Protein AF-A0A136IKL5-F1 (afdb_monomer)

Secondary structure (DSSP, 8-state):
----------SSSSSSS-GGGSPPTTSS--PPPP--PPP-S---SS------------HHHHHHHHH-HHHHTT------S------EE-TTT--EE-TTSSSHHHHHHHSHHHHHHS-PPPPPPS--TTSHHHHHHHHTT--TTS---SSTTS-S-SS---PPP----SPTT----TTSPP--PPP----HHHHHHHHHHHHHHHHHHHHHHH--HHHHHHHT-

InterPro domains:
  IPR000467 G-patch domain [PF01585] (130-175)
  IPR000467 G-patch domain [PS50174] (129-177)
  IPR000467 G-patch domain [SM00443] (127-175)
  IPR039146 G patch domain and ankyrin repeat-containing protein 1 [PTHR20923] (84-205)

Sequence (225 aa):
MPNDQAREFGEDVEDEIPLQQKRPFGSGLRRTQVAFVPASTGPLITTDEAATAKPSRSIADMYLSLVLPNLAAKSTGEEPFGSHQDSMVCEVCKLPINGDLDPAPRLHEASIAHQLCLAHSHPPSALNRSRMGLKVLQTQGWDPDSRAGLGTEGQGMAYPIKAKPKDDTLGIGVKVPKDLPPKKEKPAKMDAGRVRKAAAEDRKRNDRLRQQLFSSTDVDKYLGS

pLDDT: mean 75.01, std 15.85, range [38.44, 97.12]

Organism: NCBI:txid196109

Mean predicted aligned error: 21.78 Å

Foldseek 3Di:
DDDDDDDDDDDDPQPPDPPVPDDPPPPDDPDDDDDDDPDPDDDDPPDDDDDDDDDDPPVVVVVCCVVPVPVVVPPPDDDDDDDPPVQDQDPQQRDGQDVPDPPRPVVVCVDPSNVVSDPDQDDQDPDDCPDPVNVVCVVVVDDRRVCADDDPRSPHDSDDDDDDDDPDPDDPPDDDPPPDDPDPDDPDDDDPVVVVVVVVVVVVVVVVVCCVPVVDVVVCVVVVD

Structure (mmCIF, N/CA/C/O backbone):
data_AF-A0A136IKL5-F1
#
_entry.id   AF-A0A136IKL5-F1
#
loop_
_atom_site.group_PDB
_atom_site.id
_atom_site.type_symbol
_atom_site.label_atom_id
_atom_site.label_alt_id
_atom_site.label_comp_id
_atom_site.label_asym_id
_atom_site.label_entity_id
_atom_site.label_seq_id
_atom_site.pdbx_PDB_ins_code
_atom_site.Cartn_x
_atom_site.Cartn_y
_atom_site.Cartn_z
_atom_site.occupancy
_atom_site.B_iso_or_equiv
_atom_site.auth_seq_id
_atom_site.auth_comp_id
_atom_site.auth_asym_id
_atom_site.auth_atom_id
_atom_site.pdbx_PDB_model_num
ATOM 1 N N . MET A 1 1 ? -62.944 52.693 -19.776 1.00 39.62 1 MET A N 1
ATOM 2 C CA . MET A 1 1 ? -62.011 51.929 -18.917 1.00 39.62 1 MET A CA 1
ATOM 3 C C . MET A 1 1 ? -62.703 50.621 -18.542 1.00 39.62 1 MET A C 1
ATOM 5 O O . MET A 1 1 ? -63.901 50.697 -18.302 1.00 39.62 1 MET A O 1
ATOM 9 N N . PRO A 1 2 ? -62.007 49.493 -18.352 1.00 55.84 2 PRO A N 1
ATOM 10 C CA . PRO A 1 2 ? -61.234 48.675 -19.307 1.00 55.84 2 PRO A CA 1
ATOM 11 C C . PRO A 1 2 ? -61.671 47.180 -19.233 1.00 55.84 2 PRO A C 1
ATOM 13 O O . PRO A 1 2 ? -62.405 46.830 -18.317 1.00 55.84 2 PRO A O 1
ATOM 16 N N . ASN A 1 3 ? -61.206 46.287 -20.123 1.00 43.84 3 ASN A N 1
ATOM 17 C CA . ASN A 1 3 ? -60.708 44.965 -19.687 1.00 43.84 3 ASN A CA 1
ATOM 18 C C . ASN A 1 3 ? -59.903 44.257 -20.796 1.00 43.84 3 ASN A C 1
ATOM 20 O O . ASN A 1 3 ? -60.468 43.653 -21.706 1.00 43.84 3 ASN A O 1
ATOM 24 N N . ASP A 1 4 ? -5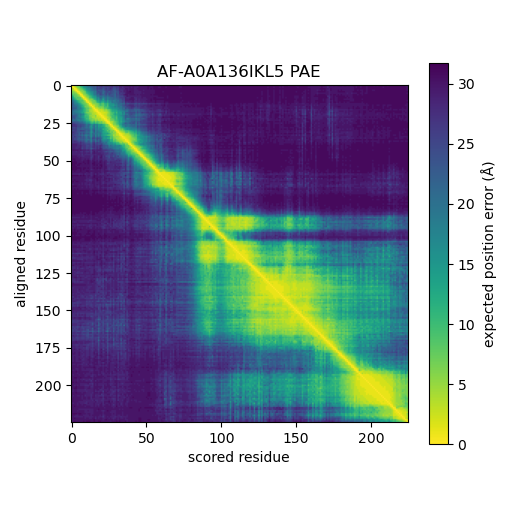8.580 44.344 -20.682 1.00 52.09 4 ASP A N 1
ATOM 25 C CA . ASP A 1 4 ? -57.599 43.482 -21.340 1.00 52.09 4 ASP A CA 1
ATOM 26 C C . ASP A 1 4 ? -57.324 42.293 -20.416 1.00 52.09 4 ASP A C 1
ATOM 28 O O . ASP A 1 4 ? -56.823 42.495 -19.313 1.00 52.09 4 ASP A O 1
ATOM 32 N N . GLN A 1 5 ? -57.606 41.065 -20.853 1.00 43.59 5 GLN A N 1
ATOM 33 C CA . GLN A 1 5 ? -57.072 39.849 -20.229 1.00 43.59 5 GLN A CA 1
ATOM 34 C C . GLN A 1 5 ? -57.023 38.723 -21.268 1.00 43.59 5 GLN A C 1
ATOM 36 O O . GLN A 1 5 ? -57.931 37.912 -21.408 1.00 43.59 5 GLN A O 1
ATOM 41 N N . ALA A 1 6 ? -55.931 38.700 -22.028 1.00 48.69 6 ALA A N 1
ATOM 42 C CA . ALA A 1 6 ? -55.509 37.544 -22.803 1.00 48.69 6 ALA A CA 1
ATOM 43 C C . ALA A 1 6 ? -54.044 37.266 -22.463 1.00 48.69 6 ALA A C 1
ATOM 45 O O . ALA A 1 6 ? -53.133 37.773 -23.117 1.00 48.69 6 ALA A O 1
ATOM 46 N N . ARG A 1 7 ? -53.819 36.499 -21.395 1.00 48.66 7 ARG A N 1
ATOM 47 C CA . ARG A 1 7 ? -52.566 35.787 -21.137 1.00 48.66 7 ARG A CA 1
ATOM 48 C C . ARG A 1 7 ? -52.751 34.846 -19.953 1.00 48.66 7 ARG A C 1
ATOM 50 O O . ARG A 1 7 ? -53.461 35.197 -19.022 1.00 48.66 7 ARG A O 1
ATOM 57 N N . GLU A 1 8 ? -52.032 33.726 -20.016 1.00 51.34 8 GLU A N 1
ATOM 58 C CA . GLU A 1 8 ? -51.707 32.834 -18.892 1.00 51.34 8 GLU A CA 1
ATOM 59 C C . GLU A 1 8 ? -52.607 31.596 -18.705 1.00 51.34 8 GLU A C 1
ATOM 61 O O . GLU A 1 8 ? -53.323 31.452 -17.727 1.00 51.34 8 GLU A O 1
ATOM 66 N N . PHE A 1 9 ? -52.509 30.653 -19.650 1.00 42.19 9 PHE A N 1
ATOM 67 C CA . PHE A 1 9 ? -52.737 29.221 -19.402 1.00 42.19 9 PHE A CA 1
ATOM 68 C C . PHE A 1 9 ? -51.734 28.432 -20.250 1.00 42.19 9 PHE A C 1
ATOM 70 O O . PHE A 1 9 ? -51.970 28.210 -21.438 1.00 42.19 9 PHE A O 1
ATOM 77 N N . GLY A 1 10 ? -50.572 28.082 -19.693 1.00 50.00 10 GLY A N 1
ATOM 78 C CA . GLY A 1 10 ? -49.533 27.419 -20.485 1.00 50.00 10 GLY A CA 1
ATOM 79 C C . GLY A 1 10 ? -48.332 26.837 -19.746 1.00 50.00 10 GLY A C 1
ATOM 80 O O . GLY A 1 10 ? -47.325 26.631 -20.413 1.00 50.00 10 GLY A O 1
ATOM 81 N N . GLU A 1 11 ? -48.396 26.571 -18.436 1.00 53.16 11 GLU A N 1
ATOM 82 C CA . GLU A 1 11 ? -47.246 25.989 -17.708 1.00 53.16 11 GLU A CA 1
ATOM 83 C C . GLU A 1 11 ? -47.525 24.679 -16.944 1.00 53.16 11 GLU A C 1
ATOM 85 O O . GLU A 1 11 ? -46.574 24.009 -16.564 1.00 53.16 11 GLU A O 1
ATOM 90 N N . ASP A 1 12 ? -48.773 24.208 -16.822 1.00 51.91 12 ASP A N 1
ATOM 91 C CA . ASP A 1 12 ? -49.079 23.089 -15.904 1.00 51.91 12 ASP A CA 1
ATOM 92 C C . ASP A 1 12 ? -49.188 21.683 -16.546 1.00 51.91 12 ASP A C 1
ATOM 94 O O . ASP A 1 12 ? -49.518 20.719 -15.862 1.00 51.91 12 ASP A O 1
ATOM 98 N N . VAL A 1 13 ? -48.931 21.513 -17.853 1.00 56.56 13 VAL A N 1
ATOM 99 C CA . VAL A 1 13 ? -49.181 20.225 -18.561 1.00 56.56 13 VAL A CA 1
ATOM 100 C C . VAL A 1 13 ? -47.934 19.323 -18.666 1.00 56.56 13 VAL A C 1
ATOM 102 O O . VAL A 1 13 ? -48.035 18.154 -19.035 1.00 56.56 13 VAL A O 1
ATOM 105 N N . GLU A 1 14 ? -46.737 19.817 -18.339 1.00 57.72 14 GLU A N 1
ATOM 106 C CA . GLU A 1 14 ? -45.489 19.054 -18.540 1.00 57.72 14 GLU A CA 1
ATOM 107 C C . GLU A 1 14 ? -45.151 18.078 -17.392 1.00 57.72 14 GLU A C 1
ATOM 109 O O . GLU A 1 14 ? -44.349 17.148 -17.566 1.00 57.72 14 GLU A O 1
ATOM 114 N N . ASP A 1 15 ? -45.797 18.228 -16.233 1.00 57.78 15 ASP A N 1
ATOM 115 C CA . ASP A 1 15 ? -45.463 17.470 -15.023 1.00 57.78 15 ASP A CA 1
ATOM 116 C C . ASP A 1 15 ? -46.273 16.179 -14.822 1.00 57.78 15 ASP A C 1
ATOM 118 O O . ASP A 1 15 ? -45.835 15.304 -14.073 1.00 57.78 15 ASP A O 1
ATOM 122 N N . GLU A 1 16 ? -47.371 15.982 -15.558 1.00 65.56 16 GLU A N 1
ATOM 123 C CA . GLU A 1 16 ? -48.241 14.795 -15.441 1.00 65.56 16 GLU A CA 1
ATOM 124 C C . GLU A 1 16 ? -47.880 13.654 -16.420 1.00 65.56 16 GLU A C 1
ATOM 126 O O . GLU A 1 16 ? -48.547 12.622 -16.490 1.00 65.56 16 GLU A O 1
ATOM 131 N N . ILE A 1 17 ? -46.787 13.793 -17.178 1.00 74.12 17 ILE A N 1
ATOM 132 C CA . ILE A 1 17 ? -46.365 12.792 -18.169 1.00 74.12 17 ILE A CA 1
ATO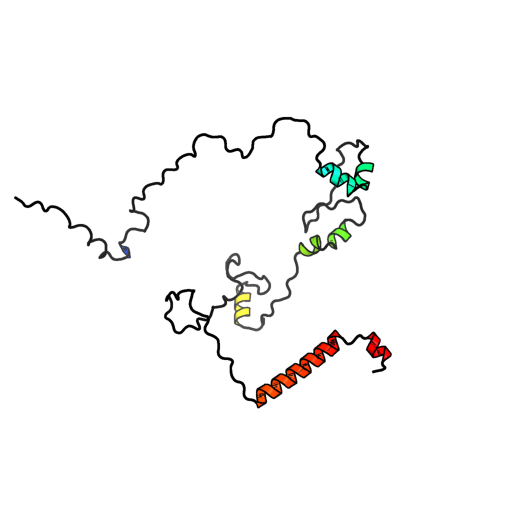M 133 C C . ILE A 1 17 ? -45.506 11.699 -17.496 1.00 74.12 17 ILE A C 1
ATOM 135 O O . ILE A 1 17 ? -44.462 12.020 -16.911 1.00 74.12 17 ILE A O 1
ATOM 139 N N . PRO A 1 18 ? -45.868 10.403 -17.611 1.00 78.69 18 PRO A N 1
ATOM 140 C CA . PRO A 1 18 ? -45.075 9.293 -17.086 1.00 78.69 18 PRO A CA 1
ATOM 141 C C . PRO A 1 18 ? -43.627 9.301 -17.590 1.00 78.69 18 PRO A C 1
ATOM 143 O O . PRO A 1 18 ? -43.349 9.626 -18.745 1.00 78.69 18 PRO A O 1
ATOM 146 N N . LEU A 1 19 ? -42.689 8.886 -16.732 1.00 64.25 19 LEU A N 1
ATOM 147 C CA . LEU A 1 19 ? -41.246 9.033 -16.963 1.00 64.25 19 LEU A CA 1
ATOM 148 C C . LEU A 1 19 ? -40.760 8.411 -18.288 1.00 64.25 19 LEU A C 1
ATOM 150 O O . LEU A 1 19 ? -39.839 8.940 -18.901 1.00 64.25 19 LEU A O 1
ATOM 154 N N . GLN A 1 20 ? -41.393 7.328 -18.759 1.00 73.88 20 GLN A N 1
ATOM 155 C CA . GLN A 1 20 ? -41.040 6.667 -20.025 1.00 73.88 20 GLN A CA 1
ATOM 156 C C . GLN A 1 20 ? -41.403 7.475 -21.282 1.00 73.88 20 GLN A C 1
ATOM 158 O O . GLN A 1 20 ? -40.852 7.213 -22.347 1.00 73.88 20 GLN A O 1
ATOM 163 N N . GLN A 1 21 ? -42.328 8.431 -21.177 1.00 72.06 21 GLN A N 1
ATOM 164 C CA . GLN A 1 21 ? -42.774 9.280 -22.287 1.00 72.06 21 GLN A CA 1
ATOM 165 C C . GLN A 1 21 ? -42.128 10.674 -22.261 1.00 72.06 21 GLN A C 1
ATOM 167 O O . GLN A 1 21 ? -42.329 11.464 -23.186 1.00 72.06 21 GLN A O 1
ATOM 172 N N . LYS A 1 22 ? -41.314 10.982 -21.239 1.00 71.75 22 LYS A N 1
ATOM 173 C CA . LYS A 1 22 ? -40.545 12.229 -21.190 1.00 71.75 22 LYS A CA 1
ATOM 174 C C . LYS A 1 22 ? -39.423 12.190 -22.229 1.00 71.75 22 LYS A C 1
ATOM 176 O O . LYS A 1 22 ? -38.719 11.193 -22.388 1.00 71.75 22 LYS A O 1
ATOM 181 N N . ARG A 1 23 ? -39.252 13.297 -22.954 1.00 67.75 23 ARG A N 1
ATOM 182 C CA . ARG A 1 23 ? -38.181 13.443 -23.945 1.00 67.75 23 ARG A CA 1
ATOM 183 C C . ARG A 1 23 ? -36.806 13.274 -23.282 1.00 67.75 23 ARG A C 1
ATOM 185 O O . ARG A 1 23 ? -36.611 13.761 -22.168 1.00 67.75 23 ARG A O 1
ATOM 192 N N . PRO A 1 24 ? -35.833 12.638 -23.956 1.00 73.38 24 PRO A N 1
ATOM 193 C CA . PRO A 1 24 ? -34.490 12.490 -23.414 1.00 73.38 24 PRO A CA 1
ATOM 194 C C . PRO A 1 24 ? -33.860 13.864 -23.145 1.00 73.38 24 PRO A C 1
ATOM 196 O O . PRO A 1 24 ? -33.929 14.777 -23.982 1.00 73.38 24 PRO A O 1
ATOM 199 N N . PHE A 1 25 ? -33.245 13.995 -21.964 1.00 58.50 25 PHE A N 1
ATOM 200 C CA . PHE A 1 25 ? -32.536 15.197 -21.525 1.00 58.50 25 PHE A CA 1
ATOM 201 C C . PHE A 1 25 ? -31.530 15.633 -22.600 1.00 58.50 25 PHE A C 1
ATOM 203 O O . PHE A 1 25 ? -30.623 14.886 -22.956 1.00 58.50 25 PHE A O 1
ATOM 210 N N . GLY A 1 26 ? -31.712 16.847 -23.127 1.00 60.69 26 GLY A N 1
ATOM 211 C CA . GLY A 1 26 ? -30.867 17.429 -24.178 1.00 60.69 26 GLY A CA 1
ATOM 212 C C . GLY A 1 26 ? -31.598 17.758 -25.483 1.00 60.69 26 GLY A C 1
ATOM 213 O O . GLY A 1 26 ? -31.092 18.556 -26.265 1.00 60.69 26 GLY A O 1
ATOM 214 N N . SER A 1 27 ? -32.810 17.236 -25.696 1.00 58.84 27 SER A N 1
ATOM 215 C CA . SER A 1 27 ? -33.620 17.503 -26.898 1.00 58.84 27 SER A CA 1
ATOM 216 C C . SER A 1 27 ? -34.752 18.512 -26.635 1.00 58.84 27 SER A C 1
ATOM 218 O O . SER A 1 27 ? -35.938 18.198 -26.728 1.00 58.84 27 SER A O 1
ATOM 220 N N . GLY A 1 28 ? -34.406 19.753 -26.276 1.00 57.78 28 GLY A N 1
ATOM 221 C CA . GLY A 1 28 ? -35.441 20.792 -26.149 1.00 57.78 28 GLY A CA 1
ATOM 222 C C . GLY A 1 28 ? -35.061 22.113 -25.492 1.00 57.78 28 GLY A C 1
ATOM 223 O O . GLY A 1 28 ? -35.781 23.088 -25.674 1.00 57.78 28 GLY A O 1
ATOM 224 N N . LEU A 1 29 ? -33.934 22.205 -24.784 1.00 56.28 29 LEU A N 1
ATOM 225 C CA . LEU A 1 29 ? -33.534 23.472 -24.174 1.00 56.28 29 LEU A CA 1
ATOM 226 C C . LEU A 1 29 ? -32.683 24.277 -25.164 1.00 56.28 29 LEU A C 1
ATOM 228 O O . LEU A 1 29 ? -31.511 23.962 -25.378 1.00 56.28 29 LEU A O 1
ATOM 232 N N . ARG A 1 30 ? -33.273 25.315 -25.773 1.00 62.41 30 ARG A N 1
ATOM 233 C CA . ARG A 1 30 ? -32.552 26.332 -26.556 1.00 62.41 30 ARG A CA 1
ATOM 234 C C . ARG A 1 30 ? -31.546 27.051 -25.652 1.00 62.41 30 ARG A C 1
ATOM 236 O O . ARG A 1 30 ? -31.854 28.081 -25.065 1.00 62.41 30 ARG A O 1
ATOM 243 N N . ARG A 1 31 ? -30.341 26.501 -25.517 1.00 62.47 31 ARG A N 1
ATOM 244 C CA . ARG A 1 31 ? -29.218 27.203 -24.892 1.00 62.47 31 ARG A CA 1
ATOM 245 C C . ARG A 1 31 ? -28.696 28.232 -25.888 1.00 62.47 31 ARG A C 1
ATOM 247 O O . ARG A 1 31 ? -28.360 27.879 -27.016 1.00 62.47 31 ARG A O 1
ATOM 254 N N . THR A 1 32 ? -28.649 29.495 -25.481 1.00 64.81 32 THR A N 1
ATOM 255 C CA . THR A 1 32 ? -27.925 30.534 -26.214 1.00 64.81 32 THR A CA 1
ATOM 256 C C . THR A 1 32 ? -26.468 30.091 -26.353 1.00 64.81 32 THR A C 1
ATOM 258 O O . THR A 1 32 ? -25.813 29.762 -25.363 1.00 64.81 32 THR A O 1
ATOM 261 N N . GLN A 1 33 ? -25.969 29.995 -27.588 1.00 71.00 33 GLN A N 1
ATOM 262 C CA . GLN A 1 33 ? -24.552 29.726 -27.822 1.00 71.00 33 GLN A CA 1
ATOM 263 C C . GLN A 1 33 ? -23.736 30.892 -27.264 1.00 71.00 33 GLN A C 1
ATOM 265 O O . GLN A 1 33 ? -24.044 32.055 -27.522 1.00 71.00 33 GLN A O 1
ATOM 270 N N . VAL A 1 34 ? -22.699 30.574 -26.492 1.00 69.88 34 VAL A N 1
ATOM 271 C CA . VAL A 1 34 ? -21.739 31.574 -26.029 1.00 69.88 34 VAL A CA 1
ATOM 272 C C . VAL A 1 34 ? -20.949 32.055 -27.245 1.00 69.88 34 VAL A C 1
ATOM 274 O O . VAL A 1 34 ? -20.298 31.256 -27.918 1.00 69.88 34 VAL A O 1
ATOM 277 N N . ALA A 1 35 ? -21.026 33.353 -27.540 1.00 71.31 35 ALA A N 1
ATOM 278 C CA . ALA A 1 3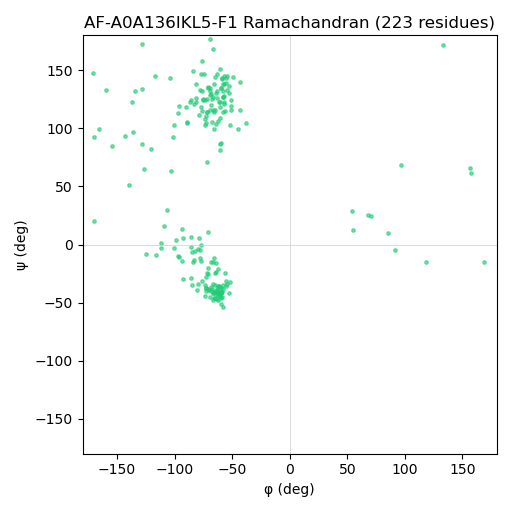5 ? -20.215 33.973 -28.577 1.00 71.31 35 ALA A CA 1
ATOM 279 C C . ALA A 1 35 ? -18.789 34.157 -28.049 1.00 71.31 35 ALA A C 1
ATOM 281 O O . ALA A 1 35 ? -18.558 34.915 -27.106 1.00 71.31 35 ALA A O 1
ATOM 282 N N . PHE A 1 36 ? -17.828 33.459 -28.650 1.00 66.94 36 PHE A N 1
ATOM 283 C CA . PHE A 1 36 ? -16.418 33.704 -28.381 1.00 66.94 36 PHE A CA 1
ATOM 284 C C . PHE A 1 36 ? -16.021 35.024 -29.039 1.00 66.94 36 PHE A C 1
ATOM 286 O O . PHE A 1 36 ? -15.985 35.130 -30.264 1.00 66.94 36 PHE A O 1
ATOM 293 N N . VAL A 1 37 ? -15.754 36.039 -28.220 1.00 74.81 37 VAL A N 1
ATOM 294 C CA . VAL A 1 37 ? -15.181 37.303 -28.685 1.00 74.81 37 VAL A CA 1
ATOM 295 C C . VAL A 1 37 ? -13.669 37.098 -28.829 1.00 74.81 37 VAL A C 1
ATOM 297 O O . VAL A 1 37 ? -13.026 36.725 -27.845 1.00 74.81 37 VAL A O 1
ATOM 300 N N . PRO A 1 38 ? -13.084 37.314 -30.020 1.00 70.06 38 PRO A N 1
ATOM 301 C CA . PRO A 1 38 ? -11.637 37.311 -30.190 1.00 70.06 38 PRO A CA 1
ATOM 302 C C . PRO A 1 38 ? -11.014 38.371 -29.278 1.00 70.06 38 PRO A C 1
ATOM 304 O O . PRO A 1 38 ? -11.478 39.513 -29.255 1.00 70.06 38 PRO A O 1
ATOM 307 N N . ALA A 1 39 ? -9.971 38.010 -28.526 1.00 61.94 39 ALA A N 1
ATOM 308 C CA . ALA A 1 39 ? -9.198 39.001 -27.790 1.00 61.94 39 ALA A CA 1
ATOM 309 C C . ALA A 1 39 ? -8.643 40.021 -28.795 1.00 61.94 39 ALA A C 1
ATOM 311 O O . ALA A 1 39 ? -8.066 39.645 -29.815 1.00 61.94 39 ALA A O 1
ATOM 312 N N . SER A 1 40 ? -8.910 41.296 -28.523 1.00 60.28 40 SER A N 1
ATOM 313 C CA . SER A 1 40 ? -8.590 42.438 -29.376 1.00 60.28 40 SER A CA 1
ATOM 314 C C . SER A 1 40 ? -7.181 42.346 -29.970 1.00 60.28 40 SER A C 1
ATOM 316 O O . SER A 1 40 ? -6.235 41.959 -29.290 1.00 60.28 40 SER A O 1
ATOM 318 N N . THR A 1 41 ? -7.066 42.731 -31.241 1.00 62.38 41 THR A N 1
ATOM 319 C CA . THR A 1 41 ? -5.852 42.753 -32.067 1.00 62.38 41 THR A CA 1
ATOM 320 C C . THR A 1 41 ? -4.640 43.336 -31.335 1.00 62.38 41 THR A C 1
ATOM 322 O O . THR A 1 41 ? -4.465 44.552 -31.264 1.00 62.38 41 THR A O 1
ATOM 325 N N . GLY A 1 42 ? -3.787 42.454 -30.827 1.00 66.19 42 GLY A N 1
ATOM 326 C CA . GLY A 1 42 ? -2.451 42.756 -30.334 1.00 66.19 42 GLY A CA 1
ATOM 327 C C . GLY A 1 42 ? -1.640 41.460 -30.334 1.00 66.19 42 GLY A C 1
ATOM 328 O O . GLY A 1 42 ? -2.175 40.434 -29.908 1.00 66.19 42 GLY A O 1
ATOM 329 N N . PRO A 1 43 ? -0.400 41.448 -30.855 1.00 60.97 43 PRO A N 1
ATOM 330 C CA . PRO A 1 43 ? 0.426 40.252 -30.805 1.00 60.97 43 PRO A CA 1
ATOM 331 C C . PRO A 1 43 ? 0.674 39.885 -29.339 1.00 60.97 43 PRO A C 1
ATOM 333 O O . PRO A 1 43 ? 1.156 40.694 -28.544 1.00 60.97 43 PRO A O 1
ATOM 336 N N . LEU A 1 44 ? 0.291 38.664 -28.972 1.00 52.88 44 LEU A N 1
ATOM 337 C CA . LEU A 1 44 ? 0.661 38.068 -27.700 1.00 52.88 44 LEU A CA 1
ATOM 338 C C . LEU A 1 44 ? 2.174 37.846 -27.728 1.00 52.88 44 LEU A C 1
ATOM 340 O O . LEU A 1 44 ? 2.668 37.058 -28.531 1.00 52.88 44 LEU A O 1
ATOM 344 N N . ILE A 1 45 ? 2.894 38.543 -26.849 1.00 56.16 45 ILE A N 1
ATOM 345 C CA . ILE A 1 45 ? 4.335 38.385 -26.626 1.00 56.16 45 ILE A CA 1
ATOM 346 C C . ILE A 1 45 ? 4.553 37.052 -25.898 1.00 56.16 45 ILE A C 1
ATOM 348 O O . ILE A 1 45 ? 4.825 36.997 -24.702 1.00 56.16 45 ILE A O 1
ATOM 352 N N . THR A 1 46 ? 4.348 35.945 -26.600 1.00 50.81 46 THR A N 1
ATOM 353 C CA . THR A 1 46 ? 4.706 34.601 -26.143 1.00 50.81 46 THR A CA 1
ATOM 354 C C . THR A 1 46 ? 5.290 33.820 -27.312 1.00 50.81 46 THR A C 1
ATOM 356 O O . THR A 1 46 ? 4.791 32.751 -27.622 1.00 50.81 46 THR A O 1
ATOM 359 N N . THR A 1 47 ? 6.273 34.418 -27.990 1.00 54.94 47 THR A N 1
ATOM 360 C CA . THR A 1 47 ? 7.372 33.817 -28.776 1.00 54.94 47 THR A CA 1
ATOM 361 C C . THR A 1 47 ? 7.845 34.859 -29.790 1.00 54.94 47 THR A C 1
ATOM 363 O O . THR A 1 47 ? 7.663 34.684 -30.990 1.00 54.94 47 THR A O 1
ATOM 366 N N . ASP A 1 48 ? 8.426 35.958 -29.316 1.00 43.69 48 ASP A N 1
ATOM 367 C CA . ASP A 1 48 ? 9.267 36.773 -30.190 1.00 43.69 48 ASP A CA 1
ATOM 368 C C . ASP A 1 48 ? 10.712 36.360 -29.927 1.00 43.69 48 ASP A C 1
ATOM 370 O O . ASP A 1 48 ? 11.239 36.527 -28.822 1.00 43.69 48 ASP A O 1
ATOM 374 N N . GLU A 1 49 ? 11.320 35.744 -30.943 1.00 53.59 49 GLU A N 1
ATOM 375 C CA . GLU A 1 49 ? 12.761 35.562 -31.039 1.00 53.59 49 GLU A CA 1
ATOM 376 C C . GLU A 1 49 ? 13.429 36.917 -30.814 1.00 53.59 49 GLU A C 1
ATOM 378 O O . GLU A 1 49 ? 13.244 37.872 -31.574 1.00 53.59 49 GLU A O 1
ATOM 383 N N . ALA A 1 50 ? 14.194 37.009 -29.729 1.00 44.69 50 ALA A N 1
ATOM 384 C CA . ALA A 1 50 ? 14.986 38.184 -29.444 1.00 44.69 50 ALA A CA 1
ATOM 385 C C . ALA A 1 50 ? 15.984 38.394 -30.586 1.00 44.69 50 ALA A C 1
ATOM 387 O O . ALA A 1 50 ? 16.850 37.561 -30.859 1.00 44.69 50 ALA A O 1
ATOM 388 N N . ALA A 1 51 ? 15.830 39.544 -31.233 1.00 48.19 51 ALA A N 1
ATOM 389 C CA . ALA A 1 51 ? 16.710 40.049 -32.257 1.00 48.19 51 ALA A CA 1
ATOM 390 C C . ALA A 1 51 ? 18.186 39.994 -31.833 1.00 48.19 51 ALA A C 1
ATOM 392 O O . ALA A 1 51 ? 18.568 40.247 -30.689 1.00 48.19 51 ALA A O 1
ATOM 393 N N . THR A 1 52 ? 19.008 39.706 -32.834 1.00 54.50 52 THR A N 1
ATOM 394 C CA . THR A 1 52 ? 20.466 39.732 -32.864 1.00 54.50 52 THR A CA 1
ATOM 395 C C . THR A 1 52 ? 21.088 40.896 -32.084 1.00 54.50 52 THR A C 1
ATOM 397 O O . THR A 1 52 ? 21.188 42.017 -32.581 1.00 54.50 52 THR A O 1
ATOM 400 N N . ALA A 1 53 ? 21.634 40.593 -30.912 1.00 59.53 53 ALA A N 1
ATOM 401 C CA . ALA A 1 53 ? 22.765 41.304 -30.335 1.00 59.53 53 ALA A CA 1
ATOM 402 C C . ALA A 1 53 ? 23.746 40.254 -29.806 1.00 59.53 53 ALA A C 1
ATOM 404 O O . ALA A 1 53 ? 23.340 39.288 -29.162 1.00 59.53 53 ALA A O 1
ATOM 405 N N . LYS A 1 54 ? 25.036 40.409 -30.130 1.00 58.69 54 LYS A N 1
ATOM 406 C CA . LYS A 1 54 ? 26.099 39.493 -29.689 1.00 58.69 54 LYS A CA 1
ATOM 407 C C . LYS A 1 54 ? 25.987 39.316 -28.169 1.00 58.69 54 LYS A C 1
ATOM 409 O O . LYS A 1 54 ? 26.022 40.336 -27.476 1.00 58.69 54 LYS A O 1
ATOM 414 N N . PRO A 1 55 ? 25.861 38.087 -27.639 1.00 53.00 55 PRO A N 1
ATOM 415 C CA . PRO A 1 55 ? 25.786 37.907 -26.203 1.00 53.00 55 PRO A CA 1
ATOM 416 C C . PRO A 1 55 ? 27.123 38.352 -25.610 1.00 53.00 55 PRO A C 1
ATOM 418 O O . PRO A 1 55 ? 28.172 37.765 -25.886 1.00 53.00 55 PRO A O 1
ATOM 421 N N . SER A 1 56 ? 27.104 39.412 -24.801 1.00 63.75 56 SER A N 1
ATOM 422 C CA . SER A 1 56 ? 28.142 39.591 -23.794 1.00 63.75 56 SER A CA 1
ATOM 423 C C . SER A 1 56 ? 28.192 38.298 -22.981 1.00 63.75 56 SER A C 1
ATOM 425 O O . SER A 1 56 ? 27.145 37.712 -22.697 1.00 63.75 56 SER A O 1
ATOM 427 N N . ARG A 1 57 ? 29.402 37.799 -22.691 1.00 69.12 57 ARG A N 1
ATOM 428 C CA . ARG A 1 57 ? 29.601 36.545 -21.947 1.00 69.12 57 ARG A CA 1
ATOM 429 C C . ARG A 1 57 ? 28.627 36.496 -20.773 1.00 69.12 57 ARG A C 1
ATOM 431 O O . ARG A 1 57 ? 28.672 37.362 -19.899 1.00 69.12 57 ARG A O 1
ATOM 438 N N . SER A 1 58 ? 27.717 35.524 -20.819 1.00 80.50 58 SER A N 1
ATOM 439 C CA . SER A 1 58 ? 26.687 35.337 -19.806 1.00 80.50 58 SER A CA 1
ATOM 440 C C . SER A 1 58 ? 27.360 35.275 -18.440 1.00 80.50 58 SER A C 1
ATOM 442 O O . SER A 1 58 ? 28.324 34.537 -18.254 1.00 80.50 58 SER A O 1
ATOM 444 N N . ILE A 1 59 ? 26.863 36.048 -17.477 1.00 81.94 59 ILE A N 1
ATOM 445 C CA . ILE A 1 59 ? 27.359 36.045 -16.094 1.00 81.94 59 ILE A CA 1
ATOM 446 C C . ILE A 1 59 ? 27.390 34.614 -15.528 1.00 81.94 59 ILE A C 1
ATOM 448 O O . ILE A 1 59 ? 28.303 34.273 -14.779 1.00 81.94 59 ILE A O 1
ATOM 452 N N . ALA A 1 60 ? 26.458 33.754 -15.954 1.00 77.62 60 ALA A N 1
ATOM 453 C CA . ALA A 1 60 ? 26.430 32.339 -15.594 1.00 77.62 60 ALA A CA 1
ATOM 454 C C . ALA A 1 60 ? 27.718 31.590 -15.985 1.00 77.62 60 ALA A C 1
ATOM 456 O O . ALA A 1 60 ? 28.170 30.728 -15.238 1.00 77.62 60 ALA A O 1
ATOM 457 N N . ASP A 1 61 ? 28.341 31.959 -17.103 1.00 81.06 61 ASP A N 1
ATOM 458 C CA . ASP A 1 61 ? 29.569 31.349 -17.620 1.00 81.06 61 ASP A CA 1
ATOM 459 C C . ASP A 1 61 ? 30.797 31.757 -16.782 1.00 81.06 61 ASP A C 1
ATOM 461 O O . ASP A 1 61 ? 31.680 30.947 -16.497 1.00 81.06 61 ASP A O 1
ATOM 465 N N . MET A 1 62 ? 30.809 32.995 -16.264 1.00 85.12 62 MET A N 1
ATO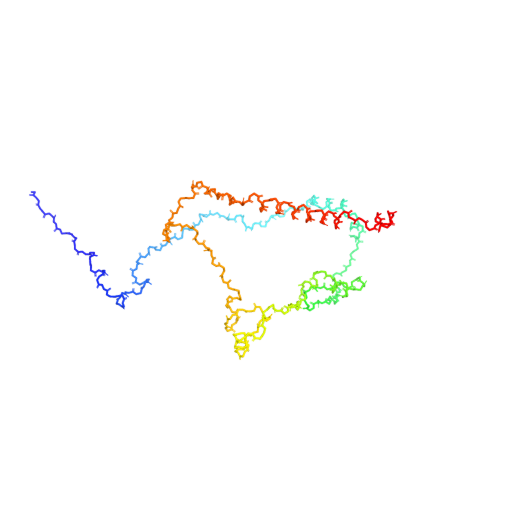M 466 C CA . MET A 1 62 ? 31.815 33.415 -15.279 1.00 85.12 62 MET A CA 1
ATOM 467 C C . MET A 1 62 ? 31.673 32.649 -13.963 1.00 85.12 62 MET A C 1
ATOM 469 O O . MET A 1 62 ? 32.673 32.147 -13.449 1.00 85.12 62 MET A O 1
ATOM 473 N N . TYR A 1 63 ? 30.454 32.511 -13.431 1.00 84.31 63 TYR A N 1
ATOM 474 C CA . TYR A 1 63 ? 30.229 31.732 -12.209 1.00 84.31 63 TYR A CA 1
ATOM 475 C C . TYR A 1 63 ? 30.591 30.253 -12.401 1.00 84.31 63 TYR A C 1
ATOM 477 O O . TYR A 1 63 ? 31.219 29.666 -11.521 1.00 84.31 63 TYR A O 1
ATOM 485 N N . LEU A 1 64 ? 30.287 29.668 -13.563 1.00 87.00 64 LEU A N 1
ATOM 486 C CA . LEU A 1 64 ? 30.695 28.303 -13.903 1.00 87.00 64 LEU A CA 1
ATOM 487 C C . LEU A 1 64 ? 32.219 28.139 -13.931 1.00 87.00 64 LEU A C 1
ATOM 489 O O . LEU A 1 64 ? 32.719 27.158 -13.387 1.00 87.00 64 LEU A O 1
ATOM 493 N N . SER A 1 65 ? 32.964 29.107 -14.476 1.00 83.25 65 SER A N 1
ATOM 494 C CA . SER A 1 65 ? 34.436 29.060 -14.485 1.00 83.25 65 SER A CA 1
ATOM 495 C C . SER A 1 65 ? 35.063 29.120 -13.087 1.00 83.25 65 SER A C 1
ATOM 497 O O . SER A 1 65 ? 36.069 28.457 -12.837 1.00 83.25 65 SER A O 1
ATOM 499 N N . LEU A 1 66 ? 34.452 29.868 -12.158 1.00 84.50 66 LEU A N 1
ATOM 500 C CA . LEU A 1 66 ? 34.925 29.957 -10.774 1.00 84.50 66 LEU A CA 1
ATOM 501 C C . LEU A 1 66 ? 34.649 28.670 -9.992 1.00 84.50 66 LEU A C 1
ATOM 503 O O . LEU A 1 66 ? 35.456 28.273 -9.155 1.00 84.50 66 LEU A O 1
ATOM 507 N N . VAL A 1 67 ? 33.498 28.041 -10.238 1.00 86.00 67 VAL A N 1
ATOM 508 C CA . VAL A 1 67 ? 33.041 26.867 -9.481 1.00 86.00 67 VAL A CA 1
ATOM 509 C C . VAL A 1 67 ? 33.608 25.563 -10.055 1.00 86.00 67 VAL A C 1
ATOM 511 O O . VAL A 1 67 ? 33.833 24.617 -9.302 1.00 86.00 67 VAL A O 1
ATOM 514 N N . LEU A 1 68 ? 33.891 25.509 -11.362 1.00 79.69 68 LEU A N 1
ATOM 515 C CA . LEU A 1 68 ? 34.393 24.324 -12.071 1.00 79.69 68 LEU A CA 1
ATOM 516 C C . LEU A 1 68 ? 35.689 24.624 -12.860 1.00 79.69 68 LEU A C 1
ATOM 518 O O . LEU A 1 68 ? 35.713 24.501 -14.088 1.00 79.69 68 LEU A O 1
ATOM 522 N N . PRO A 1 69 ? 36.807 24.962 -12.188 1.00 71.12 69 PRO A N 1
ATOM 523 C CA . PRO A 1 69 ? 38.038 25.399 -12.858 1.00 71.12 69 PRO A CA 1
ATOM 524 C C . PRO A 1 69 ? 38.663 24.338 -13.787 1.00 71.12 69 PRO A C 1
ATOM 526 O O . PRO A 1 69 ? 39.398 24.675 -14.711 1.00 71.12 69 PRO A O 1
ATOM 529 N N . ASN A 1 70 ? 38.342 23.054 -13.594 1.00 61.75 70 ASN A N 1
ATOM 530 C CA . ASN A 1 70 ? 38.912 21.939 -14.361 1.00 61.75 70 ASN A CA 1
ATOM 531 C C . ASN A 1 70 ? 38.251 21.682 -15.731 1.00 61.75 70 ASN A C 1
ATOM 533 O O . ASN A 1 70 ? 38.734 20.839 -16.485 1.00 61.75 70 ASN A O 1
ATOM 537 N N . LEU A 1 71 ? 37.162 22.382 -16.073 1.00 58.50 71 LEU A N 1
ATOM 538 C CA . LEU A 1 71 ? 36.514 22.261 -17.390 1.00 58.50 71 LEU A CA 1
ATOM 539 C C . LEU A 1 71 ? 37.031 23.303 -18.395 1.00 58.50 71 LEU A C 1
ATOM 541 O O . LEU A 1 71 ? 37.110 23.016 -19.586 1.00 58.50 71 LEU A O 1
ATOM 545 N N . ALA A 1 72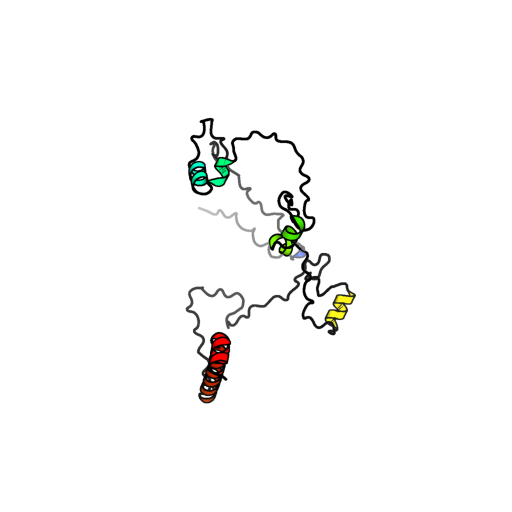 ? 37.463 24.477 -17.921 1.00 55.97 72 ALA A N 1
ATOM 546 C CA . ALA A 1 72 ? 38.008 25.538 -18.773 1.00 55.97 72 ALA A CA 1
ATOM 547 C C . ALA A 1 72 ? 39.404 25.209 -19.339 1.00 55.97 72 ALA A C 1
ATOM 549 O O . ALA A 1 72 ? 39.772 25.708 -20.396 1.00 55.97 72 ALA A O 1
ATOM 550 N N . ALA A 1 73 ? 40.173 24.337 -18.677 1.00 53.66 73 ALA A N 1
ATOM 551 C CA . ALA A 1 73 ? 41.488 23.897 -19.155 1.00 53.66 73 ALA A CA 1
ATOM 552 C C . ALA A 1 73 ? 41.424 22.834 -20.275 1.00 53.66 73 ALA A C 1
ATOM 554 O O . ALA A 1 73 ? 42.461 22.446 -20.805 1.00 53.66 73 ALA A O 1
ATOM 555 N N . LYS A 1 74 ? 40.225 22.350 -20.636 1.00 52.72 74 LYS A N 1
ATOM 556 C CA . LYS A 1 74 ? 40.028 21.277 -21.627 1.00 52.72 74 LYS A CA 1
ATOM 557 C C . LYS A 1 74 ? 39.364 21.726 -22.936 1.00 52.72 74 LYS A C 1
ATOM 559 O O . LYS A 1 74 ? 39.159 20.886 -23.803 1.00 52.72 74 LYS A O 1
ATOM 564 N N . SER A 1 75 ? 39.047 23.012 -23.110 1.00 49.34 75 SER A N 1
ATOM 565 C CA . SER A 1 75 ? 38.280 23.522 -24.263 1.00 49.34 75 SER A CA 1
ATOM 566 C C . SER A 1 75 ? 39.098 24.302 -25.306 1.00 49.34 75 SER A C 1
ATOM 568 O O . SER A 1 75 ? 38.565 25.158 -26.008 1.00 49.34 75 SER A O 1
ATOM 570 N N . THR A 1 76 ? 40.383 23.981 -25.467 1.00 43.19 76 THR A N 1
ATOM 571 C CA . THR A 1 76 ? 41.148 24.302 -26.686 1.00 43.19 76 THR A CA 1
ATOM 572 C C . THR A 1 76 ? 41.661 23.007 -27.294 1.00 43.19 76 THR A C 1
ATOM 574 O O . THR A 1 76 ? 42.785 22.581 -27.046 1.00 43.19 76 THR A O 1
ATOM 577 N N . GLY A 1 77 ? 40.776 22.366 -28.043 1.00 38.44 77 GLY A N 1
ATOM 578 C CA . GLY A 1 77 ? 41.017 21.166 -28.826 1.00 38.44 77 GLY A CA 1
ATOM 579 C C . GLY A 1 77 ? 39.790 20.956 -29.694 1.00 38.44 77 GLY A C 1
ATOM 580 O O . GLY A 1 77 ? 38.789 20.419 -29.228 1.00 38.44 77 GLY A O 1
ATOM 581 N N . GLU A 1 78 ? 39.836 21.491 -30.912 1.00 45.03 78 GLU A N 1
ATOM 582 C CA . GLU A 1 78 ? 38.957 21.056 -31.991 1.00 45.03 78 GLU A CA 1
ATOM 583 C C . GLU A 1 78 ? 39.167 19.553 -32.167 1.00 45.03 78 GLU A C 1
ATOM 585 O O . GLU A 1 78 ? 40.252 19.131 -32.548 1.00 45.03 78 GLU A O 1
ATOM 590 N N . GLU A 1 79 ? 38.144 18.754 -31.887 1.00 39.91 79 GLU A N 1
ATOM 591 C CA . GLU A 1 79 ? 38.068 17.378 -32.363 1.00 39.91 79 GLU A CA 1
ATOM 592 C C . GLU A 1 79 ? 36.710 17.195 -33.051 1.00 39.91 79 GLU A C 1
ATOM 594 O O . GLU A 1 79 ? 35.683 17.680 -32.554 1.00 39.91 79 GLU A O 1
ATOM 599 N N . PRO A 1 80 ? 36.692 16.571 -34.238 1.00 43.62 80 PRO A N 1
ATOM 600 C CA . PRO A 1 80 ? 35.527 16.519 -35.092 1.00 43.62 80 PRO A CA 1
ATOM 601 C C . PRO A 1 80 ? 34.435 15.645 -34.480 1.00 43.62 80 PRO A C 1
ATOM 603 O O . PRO A 1 80 ? 34.640 14.518 -34.032 1.00 43.62 80 PRO A O 1
ATOM 606 N N . PHE A 1 81 ? 33.228 16.190 -34.542 1.00 41.72 81 PHE A N 1
ATOM 607 C CA . PHE A 1 81 ? 31.963 15.490 -34.414 1.00 41.72 81 PHE A CA 1
ATOM 608 C C . PHE A 1 81 ? 31.946 14.298 -35.387 1.00 41.72 81 PHE A C 1
ATOM 610 O O . PHE A 1 81 ? 31.793 14.485 -36.593 1.00 41.72 81 PHE A O 1
ATOM 617 N N . GLY A 1 82 ? 32.152 13.076 -34.891 1.00 45.59 82 GLY A N 1
ATOM 618 C CA . GLY A 1 82 ? 32.129 11.902 -35.761 1.00 45.59 82 GLY A CA 1
ATOM 619 C C . GLY A 1 82 ? 32.874 10.683 -35.243 1.00 45.59 82 GLY A C 1
ATOM 620 O O . GLY A 1 82 ? 33.771 10.181 -35.909 1.00 45.59 82 GLY A O 1
ATOM 621 N N . SER A 1 83 ? 32.457 10.133 -34.108 1.00 39.69 83 SER A N 1
ATOM 622 C CA . SER A 1 83 ? 32.494 8.679 -33.966 1.00 39.69 83 SER A CA 1
ATOM 623 C C . SER A 1 83 ? 31.195 8.237 -33.313 1.00 39.69 83 SER A C 1
ATOM 625 O O . SER A 1 83 ? 30.805 8.734 -32.259 1.00 39.69 83 SER A O 1
ATOM 627 N N . HIS A 1 84 ? 30.480 7.347 -33.998 1.00 47.44 84 HIS A N 1
ATOM 628 C CA . HIS A 1 84 ? 29.462 6.516 -33.381 1.00 47.44 84 HIS A CA 1
ATOM 629 C C . HIS A 1 84 ? 30.168 5.693 -32.302 1.00 47.44 84 HIS A C 1
ATOM 631 O O . HIS A 1 84 ? 30.675 4.610 -32.572 1.00 47.44 84 HIS A O 1
ATOM 637 N N . GLN A 1 85 ? 30.283 6.239 -31.094 1.00 49.38 85 GLN A N 1
ATOM 638 C CA . GLN A 1 85 ? 30.503 5.395 -29.940 1.00 49.38 85 GLN A CA 1
ATOM 639 C C . GLN A 1 85 ? 29.204 4.624 -29.752 1.00 49.38 85 GLN A C 1
ATOM 641 O O . GLN A 1 85 ? 28.145 5.224 -29.543 1.00 49.38 85 GLN A O 1
ATOM 646 N N . ASP A 1 86 ? 29.284 3.307 -29.905 1.00 53.41 86 ASP A N 1
ATOM 647 C CA . ASP A 1 86 ? 28.202 2.372 -29.634 1.00 53.41 86 ASP A CA 1
ATOM 648 C C . ASP A 1 86 ? 27.818 2.479 -28.152 1.00 53.41 86 ASP A C 1
ATOM 650 O O . ASP A 1 86 ? 28.268 1.719 -27.295 1.00 53.41 86 ASP A O 1
ATOM 654 N N . SER A 1 87 ? 27.008 3.487 -27.830 1.00 63.09 87 SER A N 1
ATOM 655 C CA . SER A 1 87 ? 26.391 3.634 -26.522 1.00 63.09 87 SER A CA 1
ATOM 656 C C . SER A 1 87 ? 25.453 2.449 -26.335 1.00 63.09 87 SER A C 1
ATOM 658 O O . SER A 1 87 ? 24.382 2.369 -26.938 1.00 63.09 87 SER A O 1
ATOM 660 N N . MET A 1 88 ? 25.879 1.473 -25.535 1.00 75.00 88 MET A N 1
ATOM 661 C CA . MET A 1 88 ? 25.017 0.353 -25.193 1.00 75.00 88 MET A CA 1
ATOM 662 C C . MET A 1 88 ? 23.853 0.900 -24.370 1.00 75.00 88 MET A C 1
ATOM 664 O O . MET A 1 88 ? 24.033 1.431 -23.272 1.00 75.00 88 MET A O 1
ATOM 668 N N . VAL A 1 89 ? 22.648 0.822 -24.929 1.00 82.62 89 VAL A N 1
ATOM 669 C CA . VAL A 1 89 ? 21.428 1.225 -24.233 1.00 82.62 89 VAL A CA 1
ATOM 670 C C . VAL A 1 89 ? 20.998 0.082 -23.324 1.00 82.62 89 VAL A C 1
ATOM 672 O O . VAL A 1 89 ? 20.814 -1.049 -23.760 1.00 82.62 89 VAL A O 1
ATOM 675 N N . CYS A 1 90 ? 20.814 0.391 -22.048 1.00 84.38 90 CYS A N 1
ATOM 676 C CA . CYS A 1 90 ? 20.277 -0.531 -21.054 1.00 84.38 90 CYS A CA 1
ATOM 677 C C . CYS A 1 90 ? 18.835 -0.945 -21.398 1.00 84.38 90 CYS A C 1
ATOM 679 O O . CYS A 1 90 ? 17.963 -0.088 -21.521 1.00 84.38 90 CYS A O 1
ATOM 681 N N . GLU A 1 91 ? 18.536 -2.242 -21.483 1.00 86.38 91 GLU A N 1
ATOM 682 C CA . GLU A 1 91 ? 17.184 -2.735 -21.813 1.00 86.38 91 GLU A CA 1
ATOM 683 C C . GLU A 1 91 ? 16.143 -2.416 -20.723 1.00 86.38 91 GLU A C 1
ATOM 685 O O . GLU A 1 91 ? 14.981 -2.132 -21.020 1.00 86.38 91 GLU A O 1
ATOM 690 N N . VAL A 1 92 ? 16.571 -2.419 -19.457 1.00 85.12 92 VAL A N 1
ATOM 691 C CA . VAL A 1 92 ? 15.710 -2.202 -18.279 1.00 85.12 92 VAL A CA 1
ATOM 692 C C . VAL A 1 92 ? 15.296 -0.735 -18.150 1.00 85.12 92 VAL A C 1
ATOM 694 O O . VAL A 1 92 ? 14.142 -0.405 -17.891 1.00 85.12 92 VAL A O 1
ATOM 697 N N . CYS A 1 93 ? 16.257 0.157 -18.333 1.00 83.94 93 CYS A N 1
ATOM 698 C CA . CYS A 1 93 ? 16.166 1.560 -17.963 1.00 83.94 93 CYS A CA 1
ATOM 699 C C . CYS A 1 93 ? 16.225 2.507 -19.169 1.00 83.94 93 CYS A C 1
ATOM 701 O O . CYS A 1 93 ? 15.956 3.697 -19.031 1.00 83.94 93 CYS A O 1
ATOM 703 N N . LYS A 1 94 ? 16.529 1.978 -20.362 1.00 84.75 94 LYS A N 1
ATOM 704 C CA . LYS A 1 94 ? 16.556 2.691 -21.650 1.00 84.75 94 LYS A CA 1
ATOM 705 C C . LYS A 1 94 ? 17.440 3.940 -21.646 1.00 84.75 94 LYS A C 1
ATOM 707 O O . LYS A 1 94 ? 17.180 4.892 -22.375 1.00 84.75 94 LYS A O 1
ATOM 712 N N . LEU A 1 95 ? 18.482 3.932 -20.817 1.00 80.38 95 LEU A N 1
ATOM 713 C CA . LEU A 1 95 ? 19.488 4.987 -20.732 1.00 80.38 95 LEU A CA 1
ATOM 714 C C . LEU A 1 95 ? 20.785 4.528 -21.417 1.00 80.38 95 LEU A C 1
ATOM 716 O O . LEU A 1 95 ? 21.130 3.345 -21.313 1.00 80.38 95 LEU A O 1
ATOM 720 N N . PRO A 1 96 ? 21.503 5.437 -22.101 1.00 82.62 96 PRO A N 1
ATOM 721 C CA . PRO A 1 96 ? 22.797 5.127 -22.695 1.00 82.62 96 PRO A CA 1
ATOM 722 C C . PRO A 1 96 ? 23.849 4.920 -21.597 1.00 82.62 96 PRO A C 1
ATOM 724 O O . PRO A 1 96 ? 24.008 5.756 -20.705 1.00 82.62 96 PRO A O 1
ATOM 727 N N . ILE A 1 97 ? 24.567 3.799 -21.655 1.00 79.19 97 ILE A N 1
ATOM 728 C CA . ILE A 1 97 ? 25.721 3.521 -20.800 1.00 79.19 97 ILE A CA 1
ATOM 729 C C . ILE A 1 97 ? 26.950 4.082 -21.525 1.00 79.19 97 ILE A C 1
ATOM 731 O O . ILE A 1 97 ? 27.397 3.517 -22.521 1.00 79.19 97 ILE A O 1
ATOM 735 N N . ASN A 1 98 ? 27.475 5.218 -21.059 1.00 69.88 98 ASN A N 1
ATOM 736 C CA . ASN A 1 98 ? 28.691 5.808 -21.628 1.00 69.88 98 ASN A CA 1
ATOM 737 C C . ASN A 1 98 ? 29.896 4.941 -21.229 1.00 69.88 98 ASN A C 1
ATOM 739 O O . ASN A 1 98 ? 30.206 4.814 -20.044 1.00 69.88 98 ASN A O 1
ATOM 743 N N . GLY A 1 99 ? 30.531 4.309 -22.217 1.00 59.38 99 GLY A N 1
ATOM 744 C CA . GLY A 1 99 ? 31.547 3.267 -22.041 1.00 59.38 99 GLY A CA 1
ATOM 745 C C . GLY A 1 99 ? 32.953 3.747 -21.671 1.00 59.38 99 GLY A C 1
ATOM 746 O O . GLY A 1 99 ? 33.854 2.923 -21.597 1.00 59.38 99 GLY A O 1
ATOM 747 N N . ASP A 1 100 ? 33.170 5.040 -21.424 1.00 59.28 100 ASP A N 1
ATOM 748 C CA . ASP A 1 100 ? 34.529 5.591 -21.283 1.00 59.28 100 ASP A CA 1
ATOM 749 C C . ASP A 1 100 ? 35.185 5.341 -19.906 1.00 59.28 100 ASP A C 1
ATOM 751 O O . ASP A 1 100 ? 36.343 5.701 -19.690 1.00 59.28 100 ASP A O 1
ATOM 755 N N . LEU A 1 101 ? 34.470 4.732 -18.952 1.00 58.25 101 LEU A N 1
ATOM 756 C CA . LEU A 1 101 ? 34.989 4.401 -17.620 1.00 58.25 101 LEU A CA 1
ATOM 757 C C . LEU A 1 101 ? 34.562 2.974 -17.230 1.00 58.25 101 LEU A C 1
ATOM 759 O O . LEU A 1 101 ? 33.448 2.747 -16.755 1.00 58.25 101 LEU A O 1
ATOM 763 N N . ASP A 1 102 ? 35.447 1.998 -17.437 1.00 52.00 102 ASP A N 1
ATOM 764 C CA . ASP A 1 102 ? 35.269 0.615 -16.976 1.00 52.00 102 ASP A CA 1
ATOM 765 C C . ASP A 1 102 ? 35.051 0.550 -15.446 1.00 52.00 102 ASP A C 1
ATOM 767 O O . ASP A 1 102 ? 35.773 1.231 -14.711 1.00 52.00 102 ASP A O 1
ATOM 771 N N . PRO A 1 103 ? 34.121 -0.273 -14.904 1.00 55.94 103 PRO A N 1
ATOM 772 C CA . PRO A 1 103 ? 33.239 -1.255 -15.534 1.00 55.94 103 PRO A CA 1
ATOM 773 C C . PRO A 1 103 ? 31.808 -0.701 -15.686 1.00 55.94 103 PRO A C 1
ATOM 775 O O . PRO A 1 103 ? 30.960 -0.830 -14.794 1.00 55.94 103 PRO A O 1
ATOM 778 N N . ALA A 1 104 ? 31.536 -0.103 -16.844 1.00 65.50 104 ALA A N 1
ATOM 779 C CA . ALA A 1 104 ? 30.330 0.675 -17.112 1.00 65.50 104 ALA A CA 1
ATOM 780 C C . ALA A 1 104 ? 28.980 -0.075 -16.967 1.00 65.50 104 ALA A C 1
ATOM 782 O O . ALA A 1 104 ? 28.057 0.536 -16.429 1.00 65.50 104 ALA A O 1
ATOM 783 N N . PRO A 1 105 ? 28.808 -1.370 -17.333 1.00 71.12 105 PRO A N 1
ATOM 784 C CA . PRO A 1 105 ? 27.501 -2.028 -17.212 1.00 71.12 105 PRO A CA 1
ATOM 785 C C . PRO A 1 105 ? 27.196 -2.503 -15.788 1.00 71.12 105 PRO A C 1
ATOM 787 O O . PRO A 1 105 ? 26.083 -2.322 -15.313 1.00 71.12 105 PRO A O 1
ATOM 790 N N . ARG A 1 106 ? 28.181 -3.037 -15.052 1.00 77.75 106 ARG A N 1
ATOM 791 C CA . ARG A 1 106 ? 27.960 -3.543 -13.683 1.00 77.75 106 ARG A CA 1
ATOM 792 C C . ARG A 1 106 ? 27.750 -2.428 -12.663 1.00 77.75 106 ARG A C 1
ATOM 794 O O . ARG A 1 106 ? 26.933 -2.580 -11.760 1.00 77.75 106 ARG A O 1
ATOM 801 N N . LEU A 1 107 ? 28.466 -1.307 -12.794 1.00 81.25 107 LEU A N 1
ATOM 802 C CA . LEU A 1 107 ? 28.213 -0.126 -11.957 1.00 81.25 107 LEU A CA 1
ATOM 803 C C . LEU A 1 107 ? 26.871 0.519 -12.294 1.00 81.25 107 LEU A C 1
ATOM 805 O O . LEU A 1 107 ? 26.169 0.981 -11.398 1.00 81.25 107 LEU A O 1
ATOM 809 N N . HIS A 1 108 ? 26.508 0.523 -13.575 1.00 84.94 108 HIS A N 1
ATOM 810 C CA . HIS A 1 108 ? 25.197 0.960 -14.012 1.00 84.94 108 HIS A CA 1
ATOM 811 C C . HIS A 1 108 ? 24.086 0.067 -13.431 1.00 84.94 108 HIS A C 1
ATOM 813 O O . HIS A 1 108 ? 23.156 0.601 -12.840 1.00 84.94 108 HIS A O 1
ATOM 819 N N . GLU A 1 109 ? 24.216 -1.263 -13.496 1.00 86.06 109 GLU A N 1
ATOM 820 C CA . GLU A 1 109 ? 23.274 -2.233 -12.908 1.00 86.06 109 GLU A CA 1
ATOM 821 C C . GLU A 1 109 ? 23.168 -2.115 -11.379 1.00 86.06 109 GLU A C 1
ATOM 823 O O . GLU A 1 109 ? 22.085 -2.243 -10.806 1.00 86.06 109 GLU A O 1
ATOM 828 N N . ALA A 1 110 ? 24.286 -1.830 -10.703 1.00 85.81 110 ALA A N 1
ATOM 829 C CA . ALA A 1 110 ? 24.324 -1.594 -9.261 1.00 85.81 110 ALA A CA 1
ATOM 830 C C . ALA A 1 110 ? 23.828 -0.194 -8.853 1.00 85.81 110 ALA A C 1
ATOM 832 O O . ALA A 1 110 ? 23.613 0.056 -7.666 1.00 85.81 110 ALA A O 1
ATOM 833 N N . SER A 1 111 ? 23.649 0.725 -9.805 1.00 87.75 111 SER A N 1
ATOM 834 C CA . SER A 1 111 ? 23.129 2.060 -9.526 1.00 87.75 111 SER A CA 1
ATOM 835 C C . SER A 1 111 ? 21.687 1.977 -9.037 1.00 87.75 111 SER A C 1
ATOM 837 O O . SER A 1 111 ? 20.863 1.267 -9.612 1.00 87.75 111 SER A O 1
ATOM 839 N N . ILE A 1 112 ? 21.349 2.773 -8.018 1.00 87.44 112 ILE A N 1
ATOM 840 C CA . ILE A 1 112 ? 19.987 2.846 -7.466 1.00 87.44 112 ILE A CA 1
ATOM 841 C C . ILE A 1 112 ? 18.970 3.176 -8.569 1.00 87.44 112 ILE A C 1
ATOM 843 O O . ILE A 1 112 ? 17.873 2.629 -8.577 1.00 87.44 112 ILE A O 1
ATOM 847 N N . ALA A 1 113 ? 19.341 4.016 -9.542 1.00 86.62 113 ALA A N 1
ATOM 848 C CA . ALA A 1 113 ? 18.470 4.344 -10.668 1.00 86.62 113 ALA A CA 1
ATOM 849 C C . ALA A 1 113 ? 18.100 3.103 -11.500 1.00 86.62 113 ALA A C 1
ATOM 851 O O . ALA A 1 113 ? 16.931 2.913 -11.822 1.00 86.62 113 ALA A O 1
ATOM 852 N N . HIS A 1 114 ? 19.069 2.232 -11.795 1.00 88.38 114 HIS A N 1
ATOM 853 C CA . HIS A 1 114 ? 18.819 0.979 -12.506 1.00 88.38 114 HIS A CA 1
ATOM 854 C C . HIS A 1 114 ? 18.032 -0.004 -11.635 1.00 88.38 114 HIS A C 1
ATOM 856 O O . HIS A 1 114 ? 17.047 -0.582 -12.093 1.00 88.38 114 HIS A O 1
ATOM 862 N N . GLN A 1 115 ? 18.418 -0.146 -10.363 1.00 89.88 115 GLN A N 1
ATOM 863 C CA . GLN A 1 115 ? 17.747 -1.036 -9.415 1.00 89.88 115 GLN A CA 1
ATOM 864 C C . GLN A 1 115 ? 16.260 -0.700 -9.260 1.00 89.8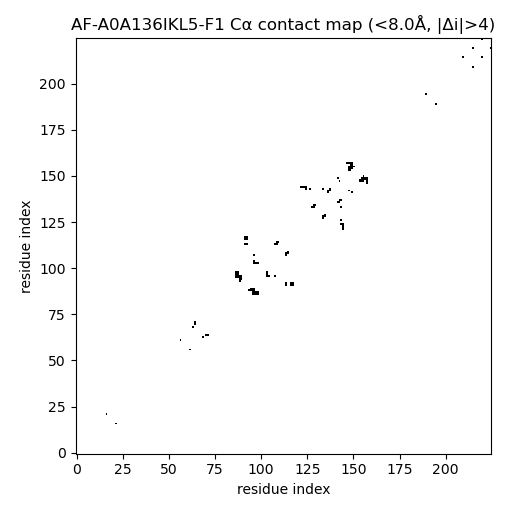8 115 GLN A C 1
ATOM 866 O O . GLN A 1 115 ? 15.433 -1.603 -9.216 1.00 89.88 115 GLN A O 1
ATOM 871 N N . LEU A 1 116 ? 15.903 0.587 -9.257 1.00 88.25 116 LEU A N 1
ATOM 872 C CA . LEU A 1 116 ? 14.513 1.041 -9.183 1.00 88.25 116 LEU A CA 1
ATOM 873 C C . LEU A 1 116 ? 13.711 0.775 -10.468 1.00 88.25 116 LEU A C 1
ATOM 875 O O . LEU A 1 116 ? 12.490 0.638 -10.398 1.00 88.25 116 LEU A O 1
ATOM 879 N N . CYS A 1 117 ? 14.370 0.682 -11.623 1.00 85.31 117 CYS A N 1
ATOM 880 C CA . CYS A 1 117 ? 13.728 0.365 -12.900 1.00 85.31 117 CYS A CA 1
ATOM 881 C C . CYS A 1 117 ? 13.524 -1.142 -13.125 1.00 85.31 117 CYS A C 1
ATOM 883 O O . CYS A 1 117 ? 12.768 -1.517 -14.020 1.00 85.31 117 CYS A O 1
ATOM 885 N N . LEU A 1 118 ? 14.159 -2.011 -12.330 1.00 88.31 118 LEU A N 1
ATOM 886 C CA . LEU A 1 118 ? 13.946 -3.454 -12.422 1.00 88.31 118 LEU A CA 1
ATOM 887 C C . LEU A 1 118 ? 12.497 -3.824 -12.077 1.00 88.31 118 LEU A C 1
ATOM 889 O O . LEU A 1 118 ? 11.852 -3.220 -11.215 1.00 88.31 118 LEU A O 1
ATOM 893 N N . ALA A 1 119 ? 11.983 -4.869 -12.725 1.00 83.38 119 ALA A N 1
ATOM 894 C CA . ALA A 1 119 ? 10.727 -5.486 -12.320 1.00 83.38 119 ALA A CA 1
ATOM 895 C C . ALA A 1 119 ? 10.922 -6.130 -10.938 1.00 83.38 119 ALA A C 1
ATOM 897 O O . ALA A 1 119 ? 11.498 -7.210 -10.807 1.00 83.38 119 ALA A O 1
ATOM 898 N N . HIS A 1 120 ? 10.482 -5.440 -9.888 1.00 76.50 120 HIS A N 1
ATOM 899 C CA . HIS A 1 120 ? 10.616 -5.933 -8.525 1.00 76.50 120 HIS A CA 1
ATOM 900 C C . HIS A 1 120 ? 9.637 -7.085 -8.315 1.00 76.50 120 HIS A C 1
ATOM 902 O O . HIS A 1 120 ? 8.429 -6.915 -8.490 1.00 76.50 120 HIS A O 1
ATOM 908 N N . SER A 1 121 ? 10.135 -8.242 -7.875 1.00 79.62 121 SER A N 1
ATOM 909 C CA . SER A 1 121 ? 9.260 -9.299 -7.375 1.00 79.62 121 SER A CA 1
ATOM 910 C C . SER A 1 121 ? 8.482 -8.758 -6.181 1.00 79.62 121 SER A C 1
ATOM 912 O O . SER A 1 121 ? 9.073 -8.302 -5.196 1.00 79.62 121 SER A O 1
ATOM 914 N N . HIS A 1 122 ? 7.158 -8.791 -6.249 1.00 79.25 122 HIS A N 1
ATOM 915 C CA . HIS A 1 122 ? 6.347 -8.446 -5.096 1.00 79.25 122 HIS A CA 1
ATOM 916 C C . HIS A 1 122 ? 6.323 -9.627 -4.125 1.00 79.25 122 HIS A C 1
ATOM 918 O O . HIS A 1 122 ? 6.134 -10.765 -4.563 1.00 79.25 122 HIS A O 1
ATOM 924 N N . PRO A 1 123 ? 6.537 -9.391 -2.815 1.00 83.69 123 PRO A N 1
ATOM 925 C CA . PRO A 1 123 ? 6.363 -10.450 -1.840 1.00 83.69 123 PRO A CA 1
ATOM 926 C C . PRO A 1 123 ? 4.919 -10.954 -1.930 1.00 83.69 123 PRO A C 1
ATOM 928 O O . PRO A 1 123 ? 4.007 -10.146 -2.149 1.00 83.69 123 PRO A O 1
ATOM 931 N N . PRO A 1 124 ? 4.698 -12.267 -1.765 1.00 85.31 124 PRO A N 1
ATOM 932 C CA . PRO A 1 124 ? 3.366 -12.830 -1.855 1.00 85.31 124 PRO A CA 1
ATOM 933 C C . PRO A 1 124 ? 2.442 -12.122 -0.868 1.00 85.31 124 PRO A C 1
ATOM 935 O O . PRO A 1 124 ? 2.812 -11.834 0.276 1.00 85.31 124 PRO A O 1
ATOM 938 N N . SER A 1 125 ? 1.222 -11.851 -1.313 1.00 83.88 125 SER A N 1
ATOM 939 C CA . SER A 1 125 ? 0.199 -11.235 -0.486 1.00 83.88 125 SER A CA 1
ATOM 940 C C . SER A 1 125 ? -0.026 -12.055 0.791 1.00 83.88 125 SER A C 1
ATOM 942 O O . SER A 1 125 ? -0.011 -13.290 0.793 1.00 83.88 125 SER A O 1
ATOM 944 N N . ALA A 1 126 ? -0.285 -11.358 1.900 1.00 86.00 126 ALA A N 1
ATOM 945 C CA . ALA A 1 126 ? -0.584 -11.968 3.199 1.00 86.00 126 ALA A CA 1
ATOM 946 C C . ALA A 1 126 ? -1.972 -12.649 3.249 1.00 86.00 126 ALA A C 1
ATOM 948 O O . ALA A 1 126 ? -2.472 -13.002 4.320 1.00 86.00 126 ALA A O 1
ATOM 949 N N . LEU A 1 127 ? -2.636 -12.800 2.098 1.00 85.25 127 LEU A N 1
ATOM 950 C CA . LEU A 1 127 ? -3.928 -13.454 1.998 1.00 85.25 127 LEU A CA 1
ATOM 951 C C . LEU A 1 127 ? -3.767 -14.960 2.220 1.00 85.25 127 LEU A C 1
ATOM 953 O O . LEU A 1 127 ? -2.891 -15.628 1.670 1.00 85.25 127 LEU A O 1
ATOM 957 N N . ASN A 1 128 ? -4.661 -15.518 3.031 1.00 89.81 128 ASN A N 1
ATOM 958 C CA . ASN A 1 128 ? -4.671 -16.949 3.305 1.00 89.81 128 ASN A CA 1
ATOM 959 C C . ASN A 1 128 ? -5.205 -17.706 2.079 1.00 89.81 128 ASN A C 1
ATOM 961 O O . ASN A 1 128 ? -6.412 -17.690 1.826 1.00 89.81 128 ASN A O 1
ATOM 965 N N . ARG A 1 129 ? -4.319 -18.407 1.359 1.00 88.06 129 ARG A N 1
ATOM 966 C CA . ARG A 1 129 ? -4.652 -19.172 0.139 1.00 88.06 129 ARG A CA 1
ATOM 967 C C . ARG A 1 129 ? -5.611 -20.350 0.376 1.00 88.06 129 ARG A C 1
ATOM 969 O O . ARG A 1 129 ? -6.220 -20.850 -0.560 1.00 88.06 129 ARG A O 1
ATOM 976 N N . SER A 1 130 ? -5.791 -20.771 1.629 1.00 90.62 130 SER A N 1
ATOM 977 C CA . SER A 1 130 ? -6.726 -21.835 2.016 1.00 90.62 130 SER A CA 1
ATOM 978 C C . SER A 1 130 ? -8.195 -21.401 2.047 1.00 90.62 130 SER A C 1
ATOM 980 O O . SER A 1 130 ? -9.082 -22.252 2.116 1.00 90.62 130 SER A O 1
ATOM 982 N N . ARG A 1 131 ? -8.490 -20.092 2.018 1.00 93.50 131 ARG A N 1
ATOM 983 C CA . ARG A 1 131 ? -9.875 -19.606 2.078 1.00 93.50 131 ARG A CA 1
ATOM 984 C C . ARG A 1 131 ? -10.612 -19.975 0.795 1.00 93.50 131 ARG A C 1
ATOM 986 O O . ARG A 1 131 ? -10.165 -19.638 -0.299 1.00 93.50 131 ARG A O 1
ATOM 993 N N . MET A 1 132 ? -11.790 -20.580 0.940 1.00 95.75 132 MET A N 1
ATOM 994 C CA . MET A 1 132 ? -12.621 -21.008 -0.190 1.00 95.75 132 MET A CA 1
ATOM 995 C C . MET A 1 132 ? -12.885 -19.870 -1.189 1.00 95.75 132 MET A C 1
ATOM 997 O O . MET A 1 132 ? -12.758 -20.082 -2.388 1.00 95.75 132 MET A O 1
ATOM 1001 N N . GLY A 1 133 ? -13.170 -18.654 -0.707 1.00 93.25 133 GLY A N 1
ATOM 1002 C CA . GLY A 1 133 ? -13.401 -17.494 -1.577 1.00 93.25 133 GLY A CA 1
ATOM 1003 C C . GLY A 1 133 ? -12.205 -17.147 -2.471 1.00 93.25 133 GLY A C 1
ATOM 1004 O O . GLY A 1 133 ? -12.390 -16.884 -3.653 1.00 93.25 133 GLY A O 1
ATOM 1005 N N . LEU A 1 134 ? -10.976 -17.225 -1.948 1.00 92.44 134 LEU A N 1
ATOM 1006 C CA . LEU A 1 134 ? -9.768 -16.990 -2.746 1.00 92.44 134 LEU A CA 1
ATOM 1007 C C . LEU A 1 134 ? -9.541 -18.121 -3.750 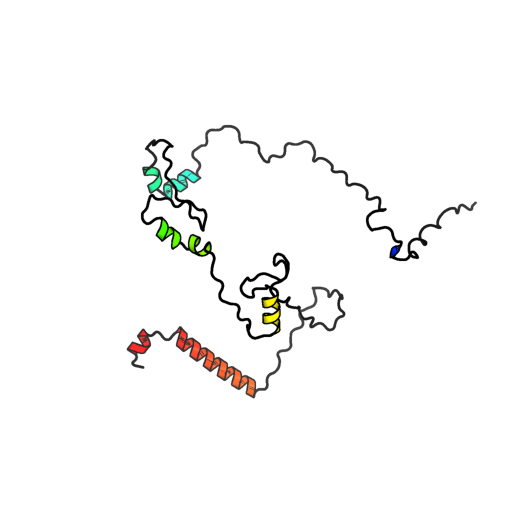1.00 92.44 134 LEU A C 1
ATOM 1009 O O . LEU A 1 134 ? -9.208 -17.849 -4.896 1.00 92.44 134 LEU A O 1
ATOM 1013 N N . LYS A 1 135 ? -9.799 -19.374 -3.356 1.00 94.75 135 LYS A N 1
ATOM 1014 C CA . LYS A 1 135 ? -9.715 -20.523 -4.267 1.00 94.75 135 LYS A CA 1
ATOM 1015 C C . LYS A 1 135 ? -10.678 -20.378 -5.449 1.00 94.75 135 LYS A C 1
ATOM 1017 O O . LYS A 1 135 ? -10.284 -20.642 -6.577 1.00 94.75 135 LYS A O 1
ATOM 1022 N N . VAL A 1 136 ? -11.907 -19.917 -5.206 1.00 95.75 136 VAL A N 1
ATOM 1023 C CA . VAL A 1 136 ? -12.891 -19.647 -6.270 1.00 95.75 136 VAL A CA 1
ATOM 1024 C C . VAL A 1 136 ? -12.398 -18.539 -7.206 1.00 95.75 136 VAL A C 1
ATOM 1026 O O . VAL A 1 136 ? -12.413 -18.721 -8.421 1.00 95.75 136 VAL A O 1
ATOM 1029 N N . LEU A 1 137 ? -11.890 -17.428 -6.668 1.00 92.19 137 LEU A N 1
ATOM 1030 C CA . LEU A 1 137 ? -11.323 -16.349 -7.486 1.00 92.19 137 LEU A CA 1
ATOM 1031 C C . LEU A 1 137 ? -10.132 -16.833 -8.328 1.00 92.19 137 LEU A C 1
ATOM 1033 O O . LEU A 1 137 ? -10.066 -16.555 -9.522 1.00 92.19 137 LEU A O 1
ATOM 1037 N N . GLN A 1 138 ? -9.251 -17.644 -7.744 1.00 92.75 138 GLN A N 1
ATOM 1038 C CA . GLN A 1 138 ? -8.115 -18.226 -8.451 1.00 92.75 138 GLN A CA 1
ATOM 1039 C C . GLN A 1 138 ? -8.550 -19.176 -9.575 1.00 92.75 138 GLN A C 1
ATOM 1041 O O . GLN A 1 138 ? -7.971 -19.144 -10.656 1.00 92.75 138 GLN A O 1
ATOM 1046 N N . THR A 1 139 ? -9.605 -19.980 -9.375 1.00 94.50 139 THR A N 1
ATOM 1047 C CA . THR A 1 139 ? -10.163 -20.817 -10.458 1.00 94.50 139 THR A CA 1
ATOM 1048 C C . THR A 1 139 ? -10.764 -19.999 -11.599 1.00 94.50 139 THR A C 1
ATOM 1050 O O . THR A 1 139 ? -10.807 -20.476 -12.727 1.00 94.50 139 THR A O 1
ATOM 1053 N N . GLN A 1 140 ? -11.189 -18.765 -11.322 1.00 93.00 140 GLN A N 1
ATOM 1054 C CA . GLN A 1 140 ? -11.666 -17.813 -12.328 1.00 93.00 140 GLN A CA 1
ATOM 1055 C C . GLN A 1 140 ? -10.522 -17.012 -12.974 1.00 93.00 140 GLN A C 1
ATOM 1057 O O . GLN A 1 140 ? -10.782 -16.106 -13.760 1.00 93.00 140 GLN A O 1
ATOM 1062 N N . GLY A 1 141 ? -9.263 -17.340 -12.664 1.00 91.62 141 GLY A N 1
ATOM 1063 C CA . GLY A 1 141 ? -8.086 -16.696 -13.242 1.00 91.62 141 GLY A CA 1
ATOM 1064 C C . GLY A 1 141 ? -7.641 -15.420 -12.528 1.00 91.62 141 GLY A C 1
ATOM 1065 O O . GLY A 1 141 ? -6.778 -14.717 -13.044 1.00 91.62 141 GLY A O 1
ATOM 1066 N N . TRP A 1 142 ? -8.192 -15.105 -11.351 1.00 91.81 142 TRP A N 1
ATOM 1067 C CA . TRP A 1 142 ? -7.720 -13.969 -10.559 1.00 91.81 142 TRP A CA 1
ATOM 1068 C C . TRP A 1 142 ? -6.491 -14.353 -9.725 1.00 91.81 142 TRP A C 1
ATOM 1070 O O . TRP A 1 142 ? -6.553 -15.259 -8.889 1.00 91.81 142 TRP A O 1
ATOM 1080 N N . ASP A 1 143 ? -5.379 -13.647 -9.935 1.00 89.81 143 ASP A N 1
ATOM 1081 C CA . ASP A 1 143 ? -4.126 -13.869 -9.211 1.00 89.81 143 ASP A CA 1
ATOM 1082 C C . ASP A 1 143 ? -3.985 -12.895 -8.023 1.00 89.81 143 ASP A C 1
ATOM 1084 O O . ASP A 1 143 ? -3.929 -11.679 -8.241 1.00 89.81 143 ASP A O 1
ATOM 1088 N N . PRO A 1 144 ? -3.890 -13.389 -6.770 1.00 86.38 144 PRO A N 1
ATOM 1089 C CA . PRO A 1 144 ? -3.757 -12.541 -5.586 1.00 86.38 144 PRO A CA 1
ATOM 1090 C C . PRO A 1 144 ? -2.467 -11.711 -5.543 1.00 86.38 144 PRO A C 1
ATOM 1092 O O . PRO A 1 144 ? -2.437 -10.684 -4.861 1.00 86.38 144 PRO A O 1
ATOM 1095 N N . ASP A 1 145 ? -1.410 -12.132 -6.243 1.00 87.75 145 ASP A N 1
ATOM 1096 C CA . ASP A 1 145 ? -0.103 -11.467 -6.194 1.00 87.75 145 ASP A CA 1
ATOM 1097 C C . ASP A 1 145 ? 0.111 -10.489 -7.366 1.00 87.75 145 ASP A C 1
ATOM 1099 O O . ASP A 1 145 ? 1.007 -9.645 -7.315 1.00 87.75 145 ASP A O 1
ATOM 1103 N N . SER A 1 146 ? -0.783 -10.505 -8.363 1.00 86.25 146 SER A N 1
ATOM 1104 C CA . SER A 1 146 ? -0.765 -9.600 -9.523 1.00 86.25 146 SER A CA 1
ATOM 1105 C C . SER A 1 146 ? -1.024 -8.124 -9.184 1.00 86.25 146 SER A C 1
ATOM 1107 O O . SER A 1 146 ? -0.776 -7.250 -10.013 1.00 86.25 146 SER A O 1
ATOM 1109 N N . ARG A 1 147 ? -1.538 -7.825 -7.976 1.00 84.06 147 ARG A N 1
ATOM 1110 C CA . ARG A 1 147 ? -1.981 -6.485 -7.513 1.00 84.06 147 ARG A CA 1
ATOM 1111 C C . ARG A 1 147 ? -3.018 -5.812 -8.429 1.00 84.06 147 ARG A C 1
ATOM 1113 O O . ARG A 1 147 ? -3.302 -4.627 -8.249 1.00 84.06 147 ARG A O 1
ATOM 1120 N N . ALA A 1 148 ? -3.594 -6.558 -9.367 1.00 88.31 148 ALA A N 1
ATOM 1121 C CA . ALA A 1 148 ? -4.630 -6.090 -10.266 1.00 88.31 148 ALA A CA 1
ATOM 1122 C C . ALA A 1 148 ? -6.010 -6.185 -9.606 1.00 88.31 148 ALA A C 1
ATOM 1124 O O . ALA A 1 148 ? -6.286 -7.053 -8.769 1.00 88.31 148 ALA A O 1
ATOM 1125 N N . GLY A 1 149 ? -6.893 -5.268 -9.990 1.00 90.94 149 GLY A N 1
ATOM 1126 C CA . GLY A 1 149 ? -8.293 -5.335 -9.615 1.00 90.94 149 GLY A CA 1
ATOM 1127 C C . GLY A 1 149 ? -9.026 -6.487 -10.287 1.00 90.94 149 GLY A C 1
ATOM 1128 O O . GLY A 1 149 ? -8.493 -7.199 -11.134 1.00 90.94 149 GLY A O 1
ATOM 1129 N N . LEU A 1 150 ? -10.299 -6.642 -9.942 1.00 90.00 150 LEU A N 1
ATOM 1130 C CA . LEU A 1 150 ? -11.198 -7.502 -10.705 1.00 90.00 150 LEU A CA 1
ATOM 1131 C C . LEU A 1 150 ? -11.638 -6.795 -12.000 1.00 90.00 150 LEU A C 1
ATOM 1133 O O . LEU A 1 150 ? -11.812 -5.580 -12.011 1.00 90.00 150 LEU A O 1
ATOM 1137 N N . GLY A 1 151 ? -11.852 -7.539 -13.082 1.00 89.75 151 GLY A N 1
ATOM 1138 C CA . GLY A 1 151 ? -12.303 -7.005 -14.372 1.00 89.75 151 GLY A CA 1
ATOM 1139 C C . GLY A 1 151 ? -11.476 -7.551 -15.532 1.00 89.75 151 GLY A C 1
ATOM 1140 O O . GLY A 1 151 ? -10.466 -8.209 -15.310 1.00 89.75 151 GLY A O 1
ATOM 1141 N N . THR A 1 152 ? -11.895 -7.273 -16.766 1.00 89.06 152 THR A N 1
ATOM 1142 C CA . THR A 1 152 ? -11.247 -7.788 -17.990 1.00 89.06 152 THR A CA 1
ATOM 1143 C C . THR A 1 152 ? -9.788 -7.359 -18.115 1.00 89.06 152 THR A C 1
ATOM 1145 O O . THR A 1 152 ? -8.934 -8.171 -18.445 1.00 89.06 152 THR A O 1
ATOM 1148 N N . GLU A 1 153 ? -9.502 -6.099 -17.798 1.00 89.69 153 GLU A N 1
ATOM 1149 C CA . GLU A 1 153 ? -8.148 -5.527 -17.780 1.00 89.69 153 GLU A CA 1
ATOM 1150 C C . GLU A 1 153 ? -7.664 -5.251 -16.345 1.00 89.69 153 GLU A C 1
ATOM 1152 O O . GLU A 1 153 ? -6.750 -4.463 -16.124 1.00 89.69 153 GLU A O 1
ATOM 1157 N N . GLY A 1 154 ? -8.320 -5.832 -15.333 1.00 89.50 154 GLY A N 1
ATOM 1158 C CA . GLY A 1 154 ? -7.998 -5.568 -13.928 1.00 89.50 154 GLY A CA 1
ATOM 1159 C C . GLY A 1 154 ? -8.332 -4.149 -13.440 1.00 89.50 154 GLY A C 1
ATOM 1160 O O . GLY A 1 154 ? -7.728 -3.674 -12.481 1.00 89.50 154 GLY A O 1
ATOM 1161 N N . GLN A 1 155 ? -9.300 -3.478 -14.080 1.00 90.88 155 GLN A N 1
ATOM 1162 C CA . GLN A 1 155 ? -9.701 -2.085 -13.799 1.00 90.88 155 GLN A CA 1
ATOM 1163 C C . GLN A 1 155 ? -10.384 -1.875 -12.435 1.00 90.88 155 GLN A C 1
ATOM 1165 O O . GLN A 1 155 ? -10.561 -0.739 -11.993 1.00 90.88 155 GLN A O 1
ATOM 1170 N N . GLY A 1 156 ? -10.831 -2.943 -11.774 1.00 92.06 156 GLY A N 1
ATOM 1171 C CA . GLY A 1 156 ? -11.521 -2.856 -10.492 1.00 92.06 156 GLY A CA 1
ATOM 1172 C C . GLY A 1 156 ? -10.629 -2.367 -9.350 1.00 92.06 156 GLY A C 1
ATOM 1173 O O . GLY A 1 156 ? -9.404 -2.317 -9.431 1.00 92.06 156 GLY A O 1
ATOM 1174 N N . MET A 1 157 ? -11.245 -2.037 -8.218 1.00 90.00 157 MET A N 1
ATOM 1175 C CA . MET A 1 157 ? -10.483 -1.703 -7.014 1.00 90.00 157 MET A CA 1
ATOM 1176 C C . MET A 1 157 ? -9.886 -2.972 -6.398 1.00 90.00 157 MET A C 1
ATOM 1178 O O . MET A 1 157 ? -10.618 -3.899 -6.057 1.00 90.00 157 MET A O 1
ATOM 1182 N N . ALA A 1 158 ? -8.566 -2.991 -6.208 1.00 87.62 158 ALA A N 1
ATOM 1183 C CA . ALA A 1 158 ? -7.864 -4.106 -5.567 1.00 87.62 158 ALA A CA 1
ATOM 1184 C C . ALA A 1 158 ? -8.098 -4.175 -4.045 1.00 87.62 158 ALA A C 1
ATOM 1186 O O . ALA A 1 158 ? -8.037 -5.249 -3.447 1.00 87.62 158 ALA A O 1
ATOM 1187 N N . TYR A 1 159 ? -8.371 -3.031 -3.408 1.00 87.88 159 TYR A N 1
ATOM 1188 C CA . TYR A 1 159 ? -8.545 -2.933 -1.960 1.00 87.88 159 TYR A CA 1
ATOM 1189 C C . TYR A 1 159 ? -9.960 -2.478 -1.591 1.00 87.88 159 TYR A C 1
ATOM 1191 O O . TYR A 1 159 ? -10.528 -1.626 -2.278 1.00 87.88 159 TYR A O 1
ATOM 1199 N N . PRO A 1 160 ? -10.519 -2.982 -0.476 1.00 90.94 160 PRO A N 1
ATOM 1200 C CA . PRO A 1 160 ? -11.802 -2.511 0.027 1.00 90.94 160 PRO A CA 1
ATOM 1201 C C . PRO A 1 160 ? -11.793 -1.007 0.319 1.00 90.94 160 PRO A C 1
ATOM 1203 O O . PRO A 1 160 ? -10.852 -0.483 0.926 1.00 90.94 160 PRO A O 1
ATOM 1206 N N . ILE A 1 161 ? -12.880 -0.322 -0.045 1.00 92.44 161 ILE A N 1
ATOM 1207 C CA . ILE A 1 161 ? -13.086 1.079 0.329 1.00 92.44 161 ILE A CA 1
ATOM 1208 C C . ILE A 1 161 ? -13.272 1.156 1.846 1.00 92.44 161 ILE A C 1
ATOM 1210 O O . ILE A 1 161 ? -14.134 0.490 2.422 1.00 92.44 161 ILE A O 1
ATOM 1214 N N . LYS A 1 162 ? -12.486 2.011 2.503 1.00 93.25 162 LYS A N 1
ATOM 1215 C CA . LYS A 1 162 ? -12.673 2.319 3.922 1.00 93.25 162 LYS A CA 1
ATOM 1216 C C . LYS A 1 162 ? -13.821 3.313 4.070 1.00 93.25 162 LYS A C 1
ATOM 1218 O O . LYS A 1 162 ? -13.695 4.468 3.668 1.00 93.25 162 LYS A O 1
ATOM 1223 N N . ALA A 1 163 ? -14.933 2.868 4.646 1.00 92.75 163 ALA A N 1
ATOM 1224 C CA . ALA A 1 163 ? -16.048 3.749 4.962 1.00 92.75 163 ALA A CA 1
ATOM 1225 C C . ALA A 1 163 ? -15.657 4.708 6.096 1.00 92.75 163 ALA A C 1
ATOM 1227 O O . ALA A 1 163 ? -15.125 4.283 7.123 1.00 92.75 163 ALA A O 1
ATOM 1228 N N . LYS A 1 164 ? -15.927 6.004 5.916 1.00 89.62 164 LYS A N 1
ATOM 1229 C CA . LYS A 1 164 ? -15.793 6.987 6.992 1.00 89.62 164 LYS A CA 1
ATOM 1230 C C . LYS A 1 164 ? -17.007 6.849 7.918 1.00 89.62 164 LYS A C 1
ATOM 1232 O O . LYS A 1 164 ? -18.124 7.049 7.434 1.00 89.62 164 LYS A O 1
ATOM 1237 N N . PRO A 1 165 ? -16.826 6.508 9.206 1.00 88.19 165 PRO A N 1
ATOM 1238 C CA . PRO A 1 165 ? -17.943 6.451 10.132 1.00 88.19 165 PRO A CA 1
ATOM 1239 C C . PRO A 1 165 ? -18.531 7.851 10.309 1.00 88.19 165 PRO A C 1
ATOM 1241 O O . PRO A 1 165 ? -17.821 8.861 10.279 1.00 88.19 165 PRO A O 1
ATOM 1244 N N . LYS A 1 166 ? -19.853 7.901 10.449 1.00 88.06 166 LYS A N 1
ATOM 1245 C CA . LYS A 1 166 ? -20.566 9.107 10.838 1.00 88.06 166 LYS A CA 1
ATOM 1246 C C . LYS A 1 166 ? -20.884 8.988 12.319 1.00 88.06 166 LYS A C 1
ATOM 1248 O O . LYS A 1 166 ? -21.821 8.289 12.685 1.00 88.06 166 LYS A O 1
ATOM 1253 N N . ASP A 1 167 ? -20.118 9.691 13.137 1.00 85.62 167 ASP A N 1
ATOM 1254 C CA . ASP A 1 167 ? -20.313 9.696 14.591 1.00 85.62 167 ASP A CA 1
ATOM 1255 C C . ASP A 1 167 ? -21.366 10.735 15.034 1.00 85.62 167 ASP A C 1
ATOM 1257 O O . ASP A 1 167 ? -21.706 10.846 16.213 1.00 85.62 167 ASP A O 1
ATOM 1261 N N . ASP A 1 168 ? -21.911 11.495 14.080 1.00 84.25 168 ASP A N 1
ATOM 1262 C CA . ASP A 1 168 ? -22.917 12.523 14.323 1.00 84.25 168 ASP A CA 1
ATOM 1263 C C . ASP A 1 168 ? -24.327 11.933 14.438 1.00 84.25 168 ASP A C 1
ATOM 1265 O O . ASP A 1 168 ? -24.769 11.155 13.592 1.00 84.25 168 ASP A O 1
ATOM 1269 N N . THR A 1 169 ? -25.100 12.427 15.408 1.00 85.00 169 THR A N 1
ATOM 1270 C CA . THR A 1 169 ? -26.535 12.120 15.562 1.00 85.00 169 THR A CA 1
ATOM 1271 C C . THR A 1 169 ? -27.435 12.872 14.574 1.00 85.00 169 THR A C 1
ATOM 1273 O O . THR A 1 169 ? -28.654 12.729 14.617 1.00 85.00 169 THR A O 1
ATOM 1276 N N . LEU A 1 170 ? -26.867 13.713 13.706 1.00 84.50 170 LEU A N 1
ATOM 1277 C CA . LEU A 1 170 ? -27.621 14.484 12.716 1.00 84.50 170 LEU A CA 1
ATOM 1278 C C . LEU A 1 170 ? -28.062 13.598 11.543 1.00 84.50 170 LEU A C 1
ATOM 1280 O O . LEU A 1 170 ? -27.442 12.577 11.249 1.00 84.50 170 LEU A O 1
ATOM 1284 N N . GLY A 1 171 ? -29.105 14.006 10.817 1.00 87.00 171 GLY A N 1
ATOM 1285 C CA . GLY A 1 171 ? -29.555 13.319 9.599 1.00 87.00 171 GLY A CA 1
ATOM 1286 C C . GLY A 1 171 ? -28.478 13.282 8.505 1.00 87.00 171 GLY A C 1
ATOM 1287 O O . GLY A 1 171 ? -27.578 14.127 8.457 1.00 87.00 171 GLY A O 1
ATOM 1288 N N . ILE A 1 172 ? -28.491 12.260 7.644 1.00 84.81 172 ILE A N 1
ATOM 1289 C CA . ILE A 1 172 ? -27.617 12.212 6.455 1.00 84.81 172 ILE A CA 1
ATOM 1290 C C . ILE A 1 172 ? -28.028 13.367 5.528 1.00 84.81 172 ILE A C 1
ATOM 1292 O O . ILE A 1 172 ? -29.211 13.564 5.287 1.00 84.81 172 ILE A O 1
ATOM 1296 N N . GLY A 1 173 ? -27.064 14.164 5.058 1.00 82.06 173 GLY A N 1
ATOM 1297 C CA . GLY A 1 173 ? -27.325 15.327 4.195 1.00 82.06 173 GLY A CA 1
ATOM 1298 C C . GLY A 1 173 ? -27.526 16.667 4.918 1.00 82.06 173 GLY A C 1
ATOM 1299 O O . GLY A 1 173 ? -27.597 17.699 4.254 1.00 82.06 173 GLY A O 1
ATOM 1300 N N . VAL A 1 174 ? -27.547 16.696 6.256 1.00 85.31 174 VAL A N 1
ATOM 1301 C CA . VAL A 1 174 ? -27.587 17.956 7.019 1.00 85.31 174 VAL A CA 1
ATOM 1302 C C . VAL A 1 174 ? -26.227 18.658 6.917 1.00 85.31 174 VAL A C 1
ATOM 1304 O O . VAL A 1 174 ? -25.219 18.148 7.406 1.00 85.31 174 VAL A O 1
ATOM 1307 N N . LYS A 1 175 ? -26.186 19.830 6.268 1.00 78.38 175 LYS A N 1
ATOM 1308 C CA . LYS A 1 175 ? -24.983 20.673 6.183 1.00 78.38 175 LYS A CA 1
ATOM 1309 C C . LYS A 1 175 ? -24.748 21.349 7.532 1.00 78.38 175 LYS A C 1
ATOM 1311 O O . LYS A 1 175 ? -25.420 22.317 7.869 1.00 78.38 175 LYS A O 1
ATOM 1316 N N . VAL A 1 176 ? -23.794 20.829 8.295 1.00 74.94 176 VAL A N 1
ATOM 1317 C CA . VAL A 1 176 ? -23.331 21.457 9.534 1.00 74.94 176 VAL A CA 1
ATOM 1318 C C . VAL A 1 176 ? -22.441 22.652 9.168 1.00 74.94 176 VAL A C 1
ATOM 1320 O O . VAL A 1 176 ? -21.492 22.467 8.399 1.00 74.94 176 VAL A O 1
ATOM 1323 N N . PRO A 1 177 ? -22.725 23.871 9.664 1.00 78.31 177 PRO A N 1
ATOM 1324 C CA . PRO A 1 177 ? -21.825 25.009 9.500 1.00 78.31 177 PRO A CA 1
ATOM 1325 C C . PRO A 1 177 ? -20.422 24.658 10.014 1.00 78.31 177 PRO A C 1
A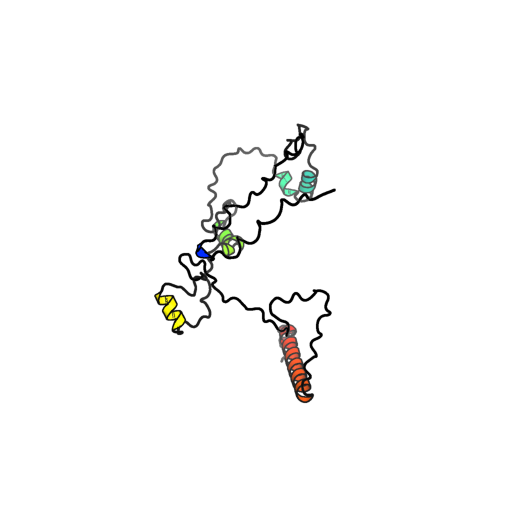TOM 1327 O O . PRO A 1 177 ? -20.282 24.097 11.100 1.00 78.31 177 PRO A O 1
ATOM 1330 N N . LYS A 1 178 ? -19.378 24.966 9.234 1.00 70.81 178 LYS A N 1
ATOM 1331 C CA . LYS A 1 178 ? -17.982 24.604 9.556 1.00 70.81 178 LYS A CA 1
ATOM 1332 C C . LYS A 1 178 ? -17.427 25.308 10.803 1.00 70.81 178 LYS A C 1
ATOM 1334 O O . LYS A 1 178 ? -16.393 24.884 11.304 1.00 70.81 178 LYS A O 1
ATOM 1339 N N . ASP A 1 179 ? -18.126 26.315 11.319 1.00 74.06 179 ASP A N 1
ATOM 1340 C CA . ASP A 1 179 ? -17.654 27.184 12.405 1.00 74.06 179 ASP A CA 1
ATOM 1341 C C . ASP A 1 179 ? -18.081 26.722 13.809 1.00 74.06 179 ASP A C 1
ATOM 1343 O O . ASP A 1 179 ? -17.975 27.466 14.784 1.00 74.06 179 ASP A O 1
ATOM 1347 N N . LEU A 1 180 ? -18.578 25.490 13.946 1.00 70.06 180 LEU A N 1
ATOM 1348 C CA . LEU A 1 180 ? -18.917 24.939 15.255 1.00 70.06 180 LEU A CA 1
ATOM 1349 C C . LEU A 1 180 ? -17.642 24.529 16.009 1.00 70.06 180 LEU A C 1
ATOM 1351 O O . LEU A 1 180 ? -16.790 23.835 15.445 1.00 70.06 180 LEU A O 1
ATOM 1355 N N . PRO A 1 181 ? -17.497 24.916 17.292 1.00 75.31 181 PRO A N 1
ATOM 1356 C CA . PRO A 1 181 ? -16.333 24.541 18.076 1.00 75.31 181 PRO A CA 1
ATOM 1357 C C . PRO A 1 181 ? -16.243 23.010 18.156 1.00 75.31 181 PRO A C 1
ATOM 1359 O O . PRO A 1 181 ? -17.260 22.355 18.419 1.00 75.31 181 PRO A O 1
ATOM 1362 N N . PRO A 1 182 ? -15.049 22.419 17.954 1.00 70.25 182 PRO A N 1
ATOM 1363 C CA . PRO A 1 182 ? -14.884 20.976 18.001 1.00 70.25 182 PRO A CA 1
ATOM 1364 C C . PRO A 1 182 ? -15.361 20.460 19.357 1.00 70.25 182 PRO A C 1
ATOM 1366 O O . PRO A 1 182 ? -14.955 20.954 20.416 1.00 70.25 182 PRO A O 1
ATOM 1369 N N . LYS A 1 183 ? -16.252 19.465 19.326 1.00 68.62 183 LYS A N 1
ATOM 1370 C CA . LYS A 1 183 ? -16.752 18.814 20.533 1.00 68.62 183 LYS A CA 1
ATOM 1371 C C . LYS A 1 183 ? -15.562 18.157 21.228 1.00 68.62 183 LYS A C 1
ATOM 1373 O O . LYS A 1 183 ? -15.041 17.156 20.754 1.00 68.62 183 LYS A O 1
ATOM 1378 N N . LYS A 1 184 ? -15.115 18.745 22.340 1.00 73.12 184 LYS A N 1
ATOM 1379 C CA . LYS A 1 184 ? -14.040 18.189 23.166 1.00 73.12 184 LYS A CA 1
ATOM 1380 C C . LYS A 1 184 ? -14.492 16.820 23.666 1.00 73.12 184 LYS A C 1
ATOM 1382 O O . LYS A 1 184 ? -15.400 16.733 24.497 1.00 73.12 184 LYS A O 1
ATOM 1387 N N . GLU A 1 185 ? -13.887 15.764 23.135 1.00 73.19 185 GLU A N 1
ATOM 1388 C CA . GLU A 1 185 ? -14.066 14.415 23.651 1.00 73.19 185 GLU A CA 1
ATOM 1389 C C . GLU A 1 185 ? -13.666 14.418 25.125 1.00 73.19 185 GLU A C 1
ATOM 1391 O O . GLU A 1 185 ? -12.562 14.820 25.500 1.00 73.19 185 GLU A O 1
ATOM 1396 N N . LYS A 1 186 ? -14.612 14.050 25.994 1.00 74.62 186 LYS A N 1
ATOM 1397 C CA . LYS A 1 186 ? -14.331 13.958 27.424 1.00 74.62 186 LYS A CA 1
ATOM 1398 C C . LYS A 1 186 ? -13.364 12.788 27.605 1.00 74.62 186 LYS A C 1
ATOM 1400 O O . LYS A 1 186 ? -13.706 11.690 27.166 1.00 74.62 186 LYS A O 1
ATOM 1405 N N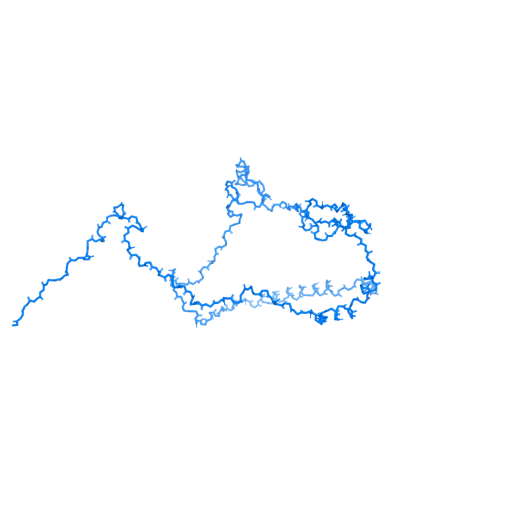 . PRO A 1 187 ? -12.199 12.984 28.247 1.00 72.38 187 PRO A N 1
ATOM 1406 C CA . PRO A 1 187 ? -11.266 11.890 28.457 1.00 72.38 187 PRO A CA 1
ATOM 1407 C C . PRO A 1 187 ? -11.976 10.787 29.242 1.00 72.38 187 PRO A C 1
ATOM 1409 O O . PRO A 1 187 ? -12.575 11.048 30.292 1.00 72.38 187 PRO A O 1
ATOM 1412 N N . ALA A 1 188 ? -11.942 9.566 28.709 1.00 74.31 188 ALA A N 1
ATOM 1413 C CA . ALA A 1 188 ? -12.469 8.400 29.395 1.00 74.31 188 ALA A CA 1
ATOM 1414 C C . ALA A 1 188 ? -11.745 8.268 30.742 1.00 74.31 188 ALA A C 1
ATOM 1416 O O . ALA A 1 188 ? -10.529 8.074 30.798 1.00 74.31 188 ALA A O 1
ATOM 1417 N N . LYS A 1 189 ? -12.482 8.431 31.843 1.00 77.19 189 LYS A N 1
ATOM 1418 C CA . LYS A 1 189 ? -11.921 8.302 33.189 1.00 77.19 189 LYS A CA 1
ATOM 1419 C C . LYS A 1 189 ? -11.655 6.820 33.441 1.00 77.19 189 LYS A C 1
ATOM 1421 O O . LYS A 1 189 ? -12.591 6.055 33.641 1.00 77.19 189 LYS A O 1
ATOM 1426 N N . MET A 1 190 ? -10.390 6.410 33.383 1.00 74.50 190 MET A N 1
ATOM 1427 C CA . MET A 1 190 ? -9.983 5.074 33.817 1.00 74.50 190 MET A CA 1
ATOM 1428 C C . MET A 1 190 ? -9.997 4.993 35.347 1.00 74.50 190 MET A C 1
ATOM 1430 O O . MET A 1 190 ? -9.664 5.968 36.022 1.00 74.50 190 MET A O 1
ATOM 1434 N N . ASP A 1 191 ? -10.323 3.822 35.895 1.00 86.56 191 ASP A N 1
ATOM 1435 C CA . ASP A 1 191 ? -10.217 3.566 37.334 1.00 86.56 191 ASP A CA 1
ATOM 1436 C C . ASP A 1 191 ? -8.792 3.812 37.849 1.00 86.56 191 ASP A C 1
ATOM 1438 O O . ASP A 1 191 ? -7.805 3.476 37.184 1.00 86.56 191 ASP A O 1
ATOM 1442 N N . ALA A 1 192 ? -8.668 4.321 39.079 1.00 85.00 192 ALA A N 1
ATOM 1443 C CA . ALA A 1 192 ? -7.384 4.704 39.675 1.00 85.00 192 ALA A CA 1
ATOM 1444 C C . ALA A 1 192 ? -6.335 3.570 39.672 1.00 85.00 192 ALA A C 1
ATOM 1446 O O . ALA A 1 192 ? -5.143 3.820 39.484 1.00 85.00 192 ALA A O 1
ATOM 1447 N N . GLY A 1 193 ? -6.763 2.312 39.832 1.00 89.94 193 GLY A N 1
ATOM 1448 C CA . GLY A 1 193 ? -5.876 1.145 39.761 1.00 89.94 193 GLY A CA 1
ATOM 1449 C C . GLY A 1 193 ? -5.329 0.878 38.353 1.00 89.94 193 GLY A C 1
ATOM 1450 O O . GLY A 1 193 ? -4.142 0.591 38.196 1.00 89.94 193 GLY A O 1
ATOM 1451 N N . ARG A 1 194 ? -6.163 1.036 37.315 1.00 88.44 194 ARG A N 1
ATOM 1452 C CA . ARG A 1 194 ? -5.748 0.862 35.913 1.00 88.44 194 ARG A CA 1
ATOM 1453 C C . ARG A 1 194 ? -4.764 1.945 35.486 1.00 88.44 194 ARG A C 1
ATOM 1455 O O . ARG A 1 194 ? -3.784 1.629 34.822 1.00 88.44 194 ARG A O 1
ATOM 1462 N N . VAL A 1 195 ? -4.966 3.182 35.947 1.00 88.75 195 VAL A N 1
ATOM 1463 C CA . VAL A 1 195 ? -4.029 4.294 35.706 1.00 88.75 195 VAL A CA 1
ATOM 1464 C C . VAL A 1 195 ? -2.644 3.981 36.278 1.00 88.75 195 VAL A C 1
ATOM 1466 O O . VAL A 1 195 ? -1.641 4.147 35.589 1.00 88.75 195 VAL A O 1
ATOM 1469 N N . ARG A 1 196 ? -2.572 3.468 37.515 1.00 90.44 196 ARG A N 1
ATOM 1470 C CA . ARG A 1 196 ? -1.292 3.089 38.139 1.00 90.44 196 ARG A CA 1
ATOM 1471 C C . ARG A 1 196 ? -0.592 1.955 37.390 1.00 90.44 196 ARG A C 1
ATOM 1473 O O . ARG A 1 196 ? 0.623 2.011 37.215 1.00 90.44 196 ARG A O 1
ATOM 1480 N N . LYS A 1 197 ? -1.344 0.946 36.935 1.00 94.88 197 LYS A N 1
ATOM 1481 C CA . LYS A 1 197 ? -0.789 -0.184 36.177 1.00 94.88 197 LYS A CA 1
ATOM 1482 C C . LYS A 1 197 ? -0.255 0.253 34.811 1.00 94.88 197 LYS A C 1
ATOM 1484 O O . LYS A 1 197 ? 0.886 -0.068 34.498 1.00 94.88 197 LYS A O 1
ATOM 1489 N N . ALA A 1 198 ? -1.029 1.033 34.056 1.00 92.88 198 ALA A N 1
ATOM 1490 C CA . ALA A 1 198 ? -0.603 1.569 32.764 1.00 92.88 198 ALA A CA 1
ATOM 1491 C C . ALA A 1 198 ? 0.662 2.431 32.904 1.00 92.88 198 ALA A C 1
ATOM 1493 O O . ALA A 1 198 ? 1.640 2.207 32.203 1.00 92.88 198 ALA A O 1
ATOM 1494 N N . ALA A 1 199 ? 0.708 3.321 33.902 1.00 94.81 199 ALA A N 1
ATOM 1495 C CA . ALA A 1 199 ? 1.895 4.131 34.166 1.00 94.81 199 ALA A CA 1
ATOM 1496 C C . ALA A 1 199 ? 3.135 3.286 34.523 1.00 94.81 199 ALA A C 1
ATOM 1498 O O . ALA A 1 199 ? 4.254 3.643 34.158 1.00 94.81 199 ALA A O 1
ATOM 1499 N N . ALA A 1 200 ? 2.963 2.168 35.236 1.00 95.62 200 ALA A N 1
ATOM 1500 C CA . ALA A 1 200 ? 4.062 1.254 35.546 1.00 95.62 200 ALA A CA 1
ATOM 1501 C C . ALA A 1 200 ? 4.546 0.481 34.306 1.00 95.62 200 ALA A C 1
ATOM 1503 O O . ALA A 1 200 ? 5.748 0.276 34.148 1.00 95.62 200 ALA A O 1
ATOM 1504 N N . GLU A 1 201 ? 3.634 0.063 33.427 1.00 96.38 201 GLU A N 1
ATOM 1505 C CA . GLU A 1 201 ? 3.968 -0.585 32.153 1.00 96.38 201 GLU A CA 1
ATOM 1506 C C . GLU A 1 201 ? 4.676 0.382 31.199 1.00 96.38 201 GLU A C 1
ATOM 1508 O O . GLU A 1 201 ? 5.700 0.019 30.620 1.00 96.38 201 GLU A O 1
ATOM 1513 N N . ASP A 1 202 ? 4.216 1.630 31.117 1.00 94.75 202 ASP A N 1
ATOM 1514 C CA . ASP A 1 202 ? 4.853 2.674 30.313 1.00 94.75 202 ASP A CA 1
ATOM 1515 C C . ASP A 1 202 ? 6.257 3.005 30.824 1.00 94.75 202 ASP A C 1
ATOM 1517 O O . ASP A 1 202 ? 7.184 3.134 30.024 1.00 94.75 202 ASP A O 1
ATOM 1521 N N . ARG A 1 203 ? 6.452 3.066 32.151 1.00 96.12 203 ARG A N 1
ATOM 1522 C CA . ARG A 1 203 ? 7.790 3.214 32.752 1.00 96.12 203 ARG A CA 1
ATOM 1523 C C . ARG A 1 203 ? 8.705 2.058 32.356 1.00 96.12 203 ARG A C 1
ATOM 1525 O O . ARG A 1 203 ? 9.768 2.307 31.802 1.00 96.12 203 ARG A O 1
ATOM 1532 N N . LYS A 1 204 ? 8.259 0.807 32.522 1.00 97.12 204 LYS A N 1
ATOM 1533 C CA . LYS A 1 204 ? 9.036 -0.382 32.120 1.00 97.12 204 LYS A CA 1
ATOM 1534 C C . LYS A 1 204 ? 9.367 -0.386 30.628 1.00 97.12 204 LYS A C 1
ATOM 1536 O O . LYS A 1 204 ? 10.470 -0.761 30.239 1.00 97.12 204 LYS A O 1
ATOM 1541 N N . ARG A 1 205 ? 8.418 0.016 29.780 1.00 96.38 205 ARG A N 1
ATOM 1542 C CA . ARG A 1 205 ? 8.617 0.096 28.331 1.00 96.38 205 ARG A CA 1
ATOM 1543 C C . ARG A 1 205 ? 9.634 1.174 27.968 1.00 96.38 205 ARG A C 1
ATOM 1545 O O . ARG A 1 205 ? 10.479 0.928 27.114 1.00 96.38 205 ARG A O 1
ATOM 1552 N N . ASN A 1 206 ? 9.565 2.333 28.620 1.00 95.81 206 ASN A N 1
ATOM 1553 C CA . ASN A 1 206 ? 10.513 3.424 28.425 1.00 95.81 206 ASN A CA 1
ATOM 1554 C C . ASN A 1 206 ? 11.917 3.021 28.892 1.00 95.81 206 ASN A C 1
ATOM 1556 O O . ASN A 1 206 ? 12.867 3.179 28.136 1.00 95.81 206 ASN A O 1
ATOM 1560 N N . ASP A 1 207 ? 12.043 2.404 30.067 1.00 94.69 207 ASP A N 1
ATOM 1561 C CA . ASP A 1 207 ? 13.329 1.915 30.576 1.00 94.69 207 ASP A CA 1
ATOM 1562 C C . ASP A 1 207 ? 13.940 0.859 29.645 1.00 94.69 207 ASP A C 1
ATOM 1564 O O . ASP A 1 207 ? 15.126 0.928 29.332 1.00 94.69 207 ASP A O 1
ATOM 1568 N N . ARG A 1 208 ? 13.126 -0.057 29.101 1.00 94.81 208 ARG A N 1
ATOM 1569 C CA . ARG A 1 208 ? 13.577 -1.021 28.084 1.00 94.81 208 ARG A CA 1
ATOM 1570 C C . ARG A 1 208 ? 14.055 -0.334 26.804 1.00 94.81 208 ARG A C 1
ATOM 1572 O O . ARG A 1 208 ? 15.072 -0.733 26.247 1.00 94.81 208 ARG A O 1
ATOM 1579 N N . LEU A 1 209 ? 13.330 0.678 26.326 1.00 95.38 209 LEU A N 1
ATOM 1580 C CA . LEU A 1 209 ? 13.721 1.432 25.134 1.00 95.38 209 LEU A CA 1
ATOM 1581 C C . LEU A 1 209 ? 15.024 2.205 25.378 1.00 95.38 209 LEU A C 1
ATOM 1583 O O . LEU A 1 209 ? 15.894 2.231 24.516 1.00 95.38 209 LEU A O 1
ATOM 1587 N N . ARG A 1 210 ? 15.176 2.797 26.570 1.00 91.69 210 ARG A N 1
ATOM 1588 C CA . ARG A 1 210 ? 16.396 3.489 26.996 1.00 91.69 210 ARG A CA 1
ATOM 1589 C C . ARG A 1 210 ? 17.584 2.544 27.044 1.00 91.69 210 ARG A C 1
ATOM 1591 O O . ARG A 1 210 ? 18.637 2.912 26.547 1.00 91.69 210 ARG A O 1
ATOM 1598 N N . GLN A 1 211 ? 17.402 1.339 27.582 1.00 89.25 211 GLN A N 1
ATOM 1599 C CA . GLN A 1 211 ? 18.428 0.302 27.535 1.00 89.25 211 GLN A CA 1
ATOM 1600 C C . GLN A 1 211 ? 18.793 -0.006 26.085 1.00 89.25 211 GLN A C 1
ATOM 1602 O O . GLN A 1 211 ? 19.939 0.154 25.730 1.00 89.25 211 GLN A O 1
ATOM 1607 N N . GLN A 1 212 ? 17.835 -0.320 25.212 1.00 87.56 212 GLN A N 1
ATOM 1608 C CA . GLN A 1 212 ? 18.140 -0.675 23.818 1.00 87.56 212 GLN A CA 1
ATOM 1609 C C . GLN A 1 212 ? 18.804 0.447 23.003 1.00 87.56 212 GLN A C 1
ATOM 1611 O O . GLN A 1 212 ? 19.622 0.159 22.135 1.00 87.56 212 GLN A O 1
ATOM 1616 N N . LEU A 1 213 ? 18.424 1.707 23.235 1.00 89.81 213 LEU A N 1
ATOM 1617 C CA . LEU A 1 213 ? 18.936 2.850 22.472 1.00 89.81 213 LEU A CA 1
ATOM 1618 C C . LEU A 1 213 ? 20.260 3.390 23.015 1.00 89.81 213 LEU A C 1
ATOM 1620 O O . LEU A 1 213 ? 21.077 3.868 22.234 1.00 89.81 213 LEU A O 1
ATOM 1624 N N . PHE A 1 214 ? 20.454 3.354 24.335 1.00 85.62 214 PHE A N 1
ATOM 1625 C CA . PHE A 1 214 ? 21.615 3.954 24.993 1.00 85.62 214 PHE A CA 1
ATOM 1626 C C . PHE A 1 214 ? 22.581 2.925 25.600 1.00 85.62 214 PHE A C 1
ATOM 1628 O O . PHE A 1 214 ? 23.638 3.330 26.083 1.00 85.62 214 PHE A O 1
ATOM 1635 N N . SER A 1 215 ? 22.286 1.617 25.549 1.00 80.19 215 SER A N 1
ATOM 1636 C CA . SER A 1 215 ? 23.293 0.578 25.796 1.00 80.19 215 SER A CA 1
ATOM 1637 C C . SER A 1 215 ? 24.292 0.622 24.650 1.00 80.19 215 SER A C 1
ATOM 1639 O O . SER A 1 215 ? 23.998 0.214 23.524 1.00 80.19 215 SER A O 1
ATOM 1641 N N . SER A 1 216 ? 25.473 1.156 24.921 1.00 81.69 216 SER A N 1
ATOM 1642 C CA . SER A 1 216 ? 26.594 0.991 24.011 1.00 81.69 216 SER A CA 1
ATOM 1643 C C . SER A 1 216 ? 27.278 -0.314 24.380 1.00 81.69 216 SER A C 1
ATOM 1645 O O . SER A 1 216 ? 27.731 -0.499 25.507 1.00 81.69 216 SER A O 1
ATOM 1647 N N . THR A 1 217 ? 27.369 -1.219 23.408 1.00 76.75 217 THR A N 1
ATOM 1648 C CA . THR A 1 217 ? 27.983 -2.541 23.593 1.00 76.75 217 THR A CA 1
ATOM 1649 C C . THR A 1 217 ? 29.416 -2.457 24.111 1.00 76.75 217 THR A C 1
ATOM 1651 O O . THR A 1 217 ? 29.908 -3.402 24.715 1.00 76.75 217 THR A O 1
ATOM 1654 N N . ASP A 1 218 ? 30.093 -1.336 23.863 1.00 80.06 218 ASP A N 1
ATOM 1655 C CA . ASP A 1 218 ? 31.467 -1.096 24.295 1.00 80.06 218 ASP A CA 1
ATOM 1656 C C . ASP A 1 218 ? 31.548 -0.674 25.767 1.00 80.06 218 ASP A C 1
ATOM 1658 O O . ASP A 1 218 ? 32.478 -1.078 26.461 1.00 80.06 218 ASP A O 1
ATOM 1662 N N . VAL A 1 219 ? 30.552 0.065 26.272 1.00 78.94 219 VAL A N 1
ATOM 1663 C CA . VAL A 1 219 ? 30.455 0.412 27.698 1.00 78.94 219 VAL A CA 1
ATOM 1664 C C . VAL A 1 219 ? 30.060 -0.813 28.519 1.00 78.94 219 VAL A C 1
ATOM 1666 O O . VAL A 1 219 ? 30.668 -1.045 29.559 1.00 78.94 219 VAL A O 1
ATOM 1669 N N . ASP A 1 220 ? 29.140 -1.649 28.034 1.00 78.12 220 ASP A N 1
ATOM 1670 C CA . ASP A 1 220 ? 28.748 -2.888 28.728 1.00 78.12 220 ASP A CA 1
ATOM 1671 C C . ASP A 1 220 ? 29.926 -3.879 28.823 1.00 78.12 220 ASP A C 1
ATOM 1673 O O . ASP A 1 220 ? 30.214 -4.416 29.894 1.00 78.12 220 ASP A O 1
ATOM 1677 N N . LYS A 1 221 ? 30.701 -4.038 27.736 1.00 82.75 221 LYS A N 1
ATOM 1678 C CA . LYS A 1 221 ? 31.953 -4.823 27.736 1.00 82.75 221 LYS A CA 1
ATOM 1679 C C . LYS A 1 221 ? 32.996 -4.274 28.709 1.00 82.75 221 LYS A C 1
ATOM 1681 O O . LYS A 1 221 ? 33.737 -5.053 29.302 1.00 82.75 221 LYS A O 1
ATOM 1686 N N . TYR A 1 222 ? 33.081 -2.952 28.852 1.00 79.94 222 TYR A N 1
ATOM 1687 C CA . TYR A 1 222 ? 34.031 -2.308 29.759 1.00 79.94 222 TYR A CA 1
ATOM 1688 C C . TYR A 1 222 ? 33.594 -2.399 31.230 1.00 79.94 222 TYR A C 1
ATOM 1690 O O . TYR A 1 222 ? 34.438 -2.488 32.119 1.00 79.94 222 TYR A O 1
ATOM 1698 N N . LEU A 1 223 ? 32.284 -2.410 31.497 1.00 82.56 223 LEU A N 1
ATOM 1699 C CA . LEU A 1 223 ? 31.712 -2.512 32.843 1.00 82.56 223 LEU A CA 1
ATOM 1700 C C . LEU A 1 223 ? 31.566 -3.959 33.350 1.00 82.56 223 LEU A C 1
ATOM 1702 O O . LEU A 1 223 ? 31.268 -4.151 34.527 1.00 82.56 223 LEU A O 1
ATOM 1706 N N . GLY A 1 224 ? 31.829 -4.966 32.510 1.00 72.31 224 GLY A N 1
ATOM 1707 C CA . GLY A 1 224 ? 31.915 -6.372 32.922 1.00 72.31 224 GLY A CA 1
ATOM 1708 C C . GLY A 1 224 ? 30.577 -7.014 33.302 1.00 72.31 224 GLY A C 1
ATOM 1709 O O . GLY A 1 224 ? 30.571 -7.968 34.082 1.00 72.31 224 GLY A O 1
ATOM 1710 N N . SER A 1 225 ? 29.465 -6.484 32.783 1.00 61.31 225 SER A N 1
ATOM 1711 C CA . SER A 1 225 ? 28.110 -7.033 32.951 1.00 61.31 225 SER A CA 1
ATOM 1712 C C . SER A 1 225 ? 27.703 -7.955 31.810 1.00 61.31 225 SER A C 1
ATOM 1714 O O . SER A 1 225 ? 27.955 -7.558 30.649 1.00 61.31 225 SER A O 1
#

Radius of gyration: 37.73 Å; Cα contacts (8 Å, |Δi|>4): 71; chains: 1; bounding box: 104×74×76 Å

Solvent-accessible surface area (backbone atoms only — not comparable to full-atom values): 15655 Å² total; per-residue (Å²): 139,88,86,90,86,90,81,90,86,88,78,83,76,76,79,81,59,58,78,91,76,53,75,66,92,84,78,76,76,86,69,80,77,83,79,82,74,77,80,72,96,66,87,75,90,82,79,72,83,80,76,95,66,86,77,68,82,52,69,67,58,58,53,46,48,72,77,42,61,80,58,71,80,65,74,86,68,94,72,79,92,79,72,89,69,83,54,53,59,38,87,72,65,71,45,71,42,70,73,91,53,85,65,39,68,65,54,46,57,69,29,66,73,40,53,69,47,46,89,72,82,71,77,77,56,92,68,67,74,85,40,66,71,53,46,54,40,42,76,72,70,50,56,81,68,72,74,52,18,59,61,98,85,26,78,36,76,68,63,85,83,81,78,80,83,78,90,63,92,65,65,90,87,66,84,72,72,89,84,61,78,79,80,77,76,73,78,82,82,68,56,74,69,57,52,54,50,52,54,51,52,51,49,54,52,48,52,51,48,48,46,70,73,68,58,46,73,66,57,41,63,72,70,74,111